Protein AF-A0A7C3IR39-F1 (afdb_monomer)

Radius of gyration: 25.62 Å; Cα contacts (8 Å, |Δi|>4): 419; chains: 1; bounding box: 62×55×70 Å

pLDDT: mean 73.98, std 15.35, range [33.75, 96.25]

Foldseek 3Di:
DDDPPDDDDPPDDPDDDDPVPVVVVLLVVLLVLLVDPCLLVSLLVQLLCLLAPDPRDSLSSLLNNCLVPVQCSLVSLVSSLVSNLNSLLNLLVLLQVCLVVPVVVVCVVVVLQPLAQFKWFFADDDPQKTKTFHDPPDFDDDDPVCVVLVAKDADPPDDSGIIIGGLQQKAQDRSPDRPPPNPPPPPSVSCPDDDDGGHIITGNPRNLSVVLVSCQVCVLVVLLCCLQDPHSSSVVSSVCSSSVPDPVSNSVSSSVRSSVNSSVSSVCCNVPRPVVVVVCVVCVVVVVVVVVVVVVVVCVVVVD

Solvent-accessible surface area (backbone atoms only — not comparable to full-atom values): 16344 Å² total; per-residue (Å²): 136,84,83,82,82,68,77,81,66,92,81,63,74,80,77,85,75,60,83,87,47,48,71,58,52,52,49,52,56,50,48,52,35,56,81,40,97,52,27,66,64,47,37,32,54,36,17,18,38,32,22,30,81,41,101,49,73,34,64,60,36,48,48,51,44,12,58,76,39,24,93,46,9,51,57,50,15,52,47,32,26,54,26,24,40,54,14,26,52,48,12,19,51,50,17,45,65,38,23,71,84,46,47,53,55,51,35,45,75,68,60,30,60,48,62,63,51,45,66,27,34,27,72,39,77,61,88,63,36,28,33,31,31,45,50,94,94,46,76,65,76,70,48,74,63,35,40,74,70,69,41,25,42,79,41,95,82,79,51,71,38,38,34,31,31,33,50,90,42,46,31,74,62,76,62,91,53,68,73,80,83,82,55,96,71,71,72,66,69,66,70,84,60,82,85,54,69,78,37,69,30,20,35,59,72,21,53,55,63,55,51,38,57,50,39,74,74,40,46,41,57,57,42,20,50,31,34,47,44,98,50,72,37,30,59,53,24,24,46,38,16,51,60,64,53,61,66,66,51,47,51,51,19,34,44,53,14,33,33,53,41,35,39,49,56,13,46,51,26,46,76,58,28,79,63,48,59,62,48,49,75,67,40,48,67,56,53,52,50,51,49,52,52,51,51,53,48,52,41,59,74,71,73,108

Structure (mmCIF, N/CA/C/O backbone):
data_AF-A0A7C3IR39-F1
#
_entry.id   AF-A0A7C3IR39-F1
#
loop_
_atom_site.group_PDB
_atom_site.id
_atom_site.type_symbol
_atom_site.label_atom_id
_atom_site.label_alt_id
_atom_site.label_comp_id
_atom_site.label_asym_id
_atom_site.label_entity_id
_atom_site.label_seq_id
_atom_site.pdbx_PDB_ins_code
_atom_site.Cartn_x
_atom_site.Cartn_y
_atom_site.Cartn_z
_atom_site.occupancy
_atom_site.B_iso_or_equiv
_atom_site.auth_seq_id
_atom_site.auth_comp_id
_atom_site.auth_asym_id
_atom_site.auth_atom_id
_atom_site.pdbx_PDB_model_num
ATOM 1 N N . MET A 1 1 ? 15.343 39.234 -31.968 1.00 41.44 1 MET A N 1
ATOM 2 C CA . MET A 1 1 ? 14.387 38.106 -31.940 1.00 41.44 1 MET A CA 1
ATOM 3 C C . MET A 1 1 ? 15.175 36.830 -32.204 1.00 41.44 1 MET A C 1
ATOM 5 O O . MET A 1 1 ? 15.592 36.614 -33.332 1.00 41.44 1 MET A O 1
ATOM 9 N N . ALA A 1 2 ? 15.518 36.075 -31.157 1.00 43.22 2 ALA A N 1
ATOM 10 C CA . ALA A 1 2 ? 16.311 34.852 -31.289 1.00 43.22 2 ALA A CA 1
ATOM 11 C C . ALA A 1 2 ? 15.383 33.668 -31.593 1.00 43.22 2 ALA A C 1
ATOM 13 O O . ALA A 1 2 ? 14.410 33.439 -30.883 1.00 43.22 2 ALA A O 1
ATOM 14 N N . ASN A 1 3 ? 15.690 32.977 -32.687 1.00 45.12 3 ASN A N 1
ATOM 15 C CA . ASN A 1 3 ? 14.927 31.890 -33.285 1.00 45.12 3 ASN A CA 1
ATOM 16 C C . ASN A 1 3 ? 14.972 30.627 -32.396 1.00 45.12 3 ASN A C 1
ATOM 18 O O . ASN A 1 3 ? 16.044 30.054 -32.192 1.00 45.12 3 ASN A O 1
ATOM 22 N N . THR A 1 4 ? 13.823 30.213 -31.855 1.00 55.31 4 THR A N 1
ATOM 23 C CA . THR A 1 4 ? 13.658 29.029 -30.990 1.00 55.31 4 THR A CA 1
ATOM 24 C C . THR A 1 4 ? 13.415 27.723 -31.756 1.00 55.31 4 THR A C 1
ATOM 26 O O . THR A 1 4 ? 13.260 26.684 -31.120 1.00 55.31 4 THR A O 1
ATOM 29 N N . ASP A 1 5 ? 13.431 27.733 -33.094 1.00 53.69 5 ASP A N 1
ATOM 30 C CA . ASP A 1 5 ? 12.985 26.596 -33.918 1.00 53.69 5 ASP A CA 1
ATOM 31 C C . ASP A 1 5 ? 14.112 25.664 -34.394 1.00 53.69 5 ASP A C 1
ATOM 33 O O . ASP A 1 5 ? 13.918 24.840 -35.290 1.00 53.69 5 ASP A O 1
ATOM 37 N N . ARG A 1 6 ? 15.314 25.742 -33.805 1.00 59.25 6 ARG A N 1
ATOM 38 C CA . ARG A 1 6 ? 16.359 24.752 -34.113 1.00 59.25 6 ARG A CA 1
ATOM 39 C C . ARG A 1 6 ? 16.007 23.412 -33.453 1.00 59.25 6 ARG A C 1
ATOM 41 O O . ARG A 1 6 ? 15.838 23.386 -32.231 1.00 59.25 6 ARG A O 1
ATOM 48 N N . PRO A 1 7 ? 15.940 22.296 -34.206 1.00 56.28 7 PRO A N 1
ATOM 49 C CA . PRO A 1 7 ? 15.782 20.983 -33.599 1.00 56.28 7 PRO A CA 1
ATOM 50 C C . PRO A 1 7 ? 16.944 20.737 -32.622 1.00 56.28 7 PRO A C 1
ATOM 52 O O . PRO A 1 7 ? 18.078 21.129 -32.917 1.00 56.28 7 PRO A O 1
ATOM 55 N N . PRO A 1 8 ? 16.675 20.148 -31.445 1.00 61.81 8 PRO A N 1
ATOM 56 C CA . PRO A 1 8 ? 17.695 19.944 -30.426 1.00 61.81 8 PRO A CA 1
ATOM 57 C C . PRO A 1 8 ? 18.842 19.095 -30.985 1.00 61.81 8 PRO A C 1
ATOM 59 O O . PRO A 1 8 ? 18.605 18.057 -31.600 1.00 61.81 8 PRO A O 1
ATOM 62 N N . ASP A 1 9 ? 20.074 19.562 -30.773 1.00 66.56 9 ASP A N 1
ATOM 63 C CA . ASP A 1 9 ? 21.298 18.888 -31.206 1.00 66.56 9 ASP A CA 1
ATOM 64 C C . ASP A 1 9 ? 21.383 17.482 -30.573 1.00 66.56 9 ASP A C 1
ATOM 66 O O . ASP A 1 9 ? 21.426 17.374 -29.343 1.00 66.56 9 ASP A O 1
ATOM 70 N N . PRO A 1 10 ? 21.404 16.400 -31.376 1.00 55.66 10 PRO A N 1
ATOM 71 C CA . PRO A 1 10 ? 21.447 15.029 -30.873 1.00 55.66 10 PRO A CA 1
ATOM 72 C C . PRO A 1 10 ? 22.771 14.671 -30.178 1.00 55.66 10 PRO A C 1
ATOM 74 O O . PRO A 1 10 ? 22.851 13.618 -29.550 1.00 55.66 10 PRO A O 1
ATOM 77 N N . THR A 1 11 ? 23.797 15.523 -30.277 1.00 56.03 11 THR A N 1
ATOM 78 C CA . THR A 1 11 ? 25.120 15.326 -29.666 1.00 56.03 11 THR A CA 1
ATOM 79 C C . THR A 1 11 ? 25.331 16.120 -28.374 1.00 56.03 11 THR A C 1
ATOM 81 O O . THR A 1 11 ? 26.346 15.943 -27.698 1.00 56.03 11 THR A O 1
ATOM 84 N N . ALA A 1 12 ? 24.369 16.965 -27.984 1.00 53.19 12 ALA A N 1
ATOM 85 C CA . ALA A 1 12 ? 24.469 17.757 -26.766 1.00 53.19 12 ALA A CA 1
ATOM 86 C C . ALA A 1 12 ? 24.418 16.860 -25.515 1.00 53.19 12 ALA A C 1
ATOM 88 O O . ALA A 1 12 ? 23.438 16.151 -25.273 1.00 53.19 12 ALA A O 1
ATOM 89 N N . SER A 1 13 ? 25.467 16.923 -24.690 1.00 50.41 13 SER A N 1
ATOM 90 C CA . SER A 1 13 ? 25.501 16.247 -23.392 1.00 50.41 13 SER A CA 1
ATOM 91 C C . SER A 1 13 ? 24.343 16.735 -22.500 1.00 50.41 13 SER A C 1
ATOM 93 O O . SER A 1 13 ? 24.000 17.924 -22.515 1.00 50.41 13 SER A O 1
ATOM 95 N N . PRO A 1 14 ? 23.680 15.841 -21.739 1.00 63.22 14 PRO A N 1
ATOM 96 C CA . PRO A 1 14 ? 22.513 16.211 -20.947 1.00 63.22 14 PRO A CA 1
ATOM 97 C C . PRO A 1 14 ? 22.885 17.306 -19.943 1.00 63.22 14 PRO A C 1
ATOM 99 O O . PRO A 1 14 ? 23.833 17.158 -19.172 1.00 63.22 14 PRO A O 1
ATOM 102 N N . LYS A 1 15 ? 22.134 18.417 -19.953 1.00 69.25 15 LYS A N 1
ATOM 103 C CA . LYS A 1 15 ? 22.382 19.556 -19.057 1.00 69.25 15 LYS A CA 1
ATOM 104 C C . LYS A 1 15 ? 22.427 19.073 -17.595 1.00 69.25 15 LYS A C 1
ATOM 106 O O . LYS A 1 15 ? 21.494 18.378 -17.179 1.00 69.25 15 LYS A O 1
ATOM 111 N N . PRO A 1 16 ? 23.457 19.441 -16.809 1.00 72.25 16 PRO A N 1
ATOM 112 C CA . PRO A 1 16 ? 23.571 19.011 -15.422 1.00 72.25 16 PRO A CA 1
ATOM 113 C C . PRO A 1 16 ? 22.357 19.492 -14.625 1.00 72.25 16 PRO A C 1
ATOM 115 O O . PRO A 1 16 ? 21.981 20.664 -14.669 1.00 72.25 16 PRO A O 1
ATOM 118 N N . VAL A 1 17 ? 21.708 18.561 -13.924 1.00 75.69 17 VAL A N 1
ATOM 119 C CA . VAL A 1 17 ? 20.507 18.854 -13.139 1.00 75.69 17 VAL A CA 1
ATOM 120 C C . VAL A 1 17 ? 20.935 19.388 -11.766 1.00 75.69 17 VAL A C 1
ATOM 122 O O . VAL A 1 17 ? 21.686 18.696 -11.074 1.00 75.69 17 VAL A O 1
ATOM 125 N N . PRO A 1 18 ? 20.469 20.574 -11.334 1.00 81.50 18 PRO A N 1
ATOM 126 C CA . PRO A 1 18 ? 20.831 21.119 -10.028 1.00 81.50 18 PRO A CA 1
ATOM 127 C C . PRO A 1 18 ? 20.394 20.227 -8.858 1.00 81.50 18 PRO A C 1
ATOM 129 O O . PRO A 1 18 ? 19.417 19.480 -8.963 1.00 81.50 18 PRO A O 1
ATOM 132 N N . TRP A 1 19 ? 21.085 20.323 -7.717 1.00 77.06 19 TRP A N 1
ATOM 133 C CA . TRP A 1 19 ? 20.897 19.395 -6.594 1.00 77.06 19 TRP A CA 1
ATOM 134 C C . TRP A 1 19 ? 19.497 19.453 -5.958 1.00 77.06 19 TRP A C 1
ATOM 136 O O . TRP A 1 19 ? 19.006 18.419 -5.510 1.00 77.06 19 TRP A O 1
ATOM 146 N N . TRP A 1 20 ? 18.835 20.616 -5.993 1.00 75.50 20 TRP A N 1
ATOM 147 C CA . TRP A 1 20 ? 17.470 20.831 -5.489 1.00 75.50 20 TRP A CA 1
ATOM 148 C C . TRP A 1 20 ? 16.377 20.176 -6.346 1.00 75.50 20 TRP A C 1
ATOM 150 O O . TRP A 1 20 ? 15.278 19.919 -5.858 1.00 75.50 20 TRP A O 1
ATOM 160 N N . HIS A 1 21 ? 16.659 19.818 -7.604 1.00 75.06 21 HIS A N 1
ATOM 161 C CA . HIS A 1 21 ? 15.740 19.027 -8.431 1.00 75.06 21 HIS A CA 1
ATOM 162 C C . HIS A 1 21 ? 15.852 17.529 -8.103 1.00 75.06 21 HIS A C 1
ATOM 164 O O . HIS A 1 21 ? 16.109 16.696 -8.978 1.00 75.06 21 HIS A O 1
ATOM 170 N N . PHE A 1 22 ? 15.646 17.180 -6.831 1.00 75.50 22 PHE A N 1
ATOM 171 C CA . PHE A 1 22 ? 15.754 15.814 -6.315 1.00 75.50 22 PHE A CA 1
ATOM 172 C C . PHE A 1 22 ? 14.919 14.814 -7.132 1.00 75.50 22 PHE A C 1
ATOM 174 O O . PHE A 1 22 ? 15.430 13.772 -7.532 1.00 75.50 22 PHE A O 1
ATOM 181 N N . HIS A 1 23 ? 13.684 15.177 -7.491 1.00 69.88 23 HIS A N 1
ATOM 182 C CA . HIS A 1 23 ? 12.789 14.359 -8.317 1.00 69.88 23 HIS A CA 1
ATOM 183 C C . HIS A 1 23 ? 13.387 14.009 -9.692 1.00 69.88 23 HIS A C 1
ATOM 185 O O . HIS A 1 23 ? 13.330 12.857 -10.114 1.00 69.88 23 HIS A O 1
ATOM 191 N N . ARG A 1 24 ? 14.015 14.974 -10.383 1.00 72.00 24 ARG A N 1
ATOM 192 C CA . ARG A 1 24 ? 14.663 14.738 -11.685 1.00 72.00 24 ARG A CA 1
ATOM 193 C C . ARG A 1 24 ? 15.943 13.925 -11.547 1.00 72.00 24 ARG A C 1
ATOM 195 O O . ARG A 1 24 ? 16.222 13.103 -12.410 1.00 72.00 24 ARG A O 1
ATOM 202 N N . ARG A 1 25 ? 16.718 14.134 -10.479 1.00 76.12 25 ARG A N 1
ATOM 203 C CA . ARG A 1 25 ? 17.916 13.324 -10.211 1.00 76.12 25 ARG A CA 1
ATOM 204 C C . ARG A 1 25 ? 17.544 11.874 -9.925 1.00 76.12 25 ARG A C 1
ATOM 206 O O . ARG A 1 25 ? 18.157 10.987 -10.507 1.00 76.12 25 ARG A O 1
ATOM 213 N N . LEU A 1 26 ? 16.517 11.648 -9.108 1.00 73.69 26 LEU A N 1
ATOM 214 C CA . LEU A 1 26 ? 15.984 10.318 -8.832 1.00 73.69 26 LEU A CA 1
ATOM 215 C C . LEU A 1 26 ? 15.469 9.659 -10.114 1.00 73.69 26 LEU A C 1
ATOM 217 O O . LEU A 1 26 ? 15.852 8.537 -10.415 1.00 73.69 26 LEU A O 1
ATOM 221 N N . TYR A 1 27 ? 14.676 10.382 -10.908 1.00 77.00 27 TYR A N 1
ATOM 222 C CA . TYR A 1 27 ? 14.180 9.914 -12.202 1.00 77.00 27 TYR A CA 1
ATOM 223 C C . TYR A 1 27 ? 15.316 9.508 -13.154 1.00 77.00 27 TYR A C 1
ATOM 225 O O . TYR A 1 27 ? 15.316 8.394 -13.670 1.00 77.00 27 TYR A O 1
ATOM 233 N N . ASN A 1 28 ? 16.320 10.371 -13.340 1.00 80.25 28 ASN A N 1
ATOM 234 C CA . ASN A 1 28 ? 17.469 10.085 -14.202 1.00 80.25 28 ASN A CA 1
ATOM 235 C C . ASN A 1 28 ? 18.296 8.900 -13.688 1.00 80.25 28 ASN A C 1
ATOM 237 O O . ASN A 1 28 ? 18.760 8.089 -14.482 1.00 80.25 28 ASN A O 1
ATOM 241 N N . TRP A 1 29 ? 18.470 8.790 -12.370 1.00 83.75 29 TRP A N 1
ATOM 242 C CA . TRP A 1 29 ? 19.175 7.671 -11.750 1.00 83.75 29 TRP A CA 1
ATOM 243 C C . TRP A 1 29 ? 18.427 6.349 -11.947 1.00 83.75 29 TRP A C 1
ATOM 245 O O . TRP A 1 29 ? 19.041 5.351 -12.312 1.00 83.75 29 TRP A O 1
ATOM 255 N N . VAL A 1 30 ? 17.101 6.345 -11.779 1.00 80.31 30 VAL A N 1
ATOM 256 C CA . VAL A 1 30 ? 16.262 5.172 -12.057 1.00 80.31 30 VAL A CA 1
ATOM 257 C C . VAL A 1 30 ? 16.364 4.784 -13.533 1.00 80.31 30 VAL A C 1
ATOM 259 O O . VAL A 1 30 ? 16.582 3.616 -13.837 1.00 80.31 30 VAL A O 1
ATOM 262 N N . LEU A 1 31 ? 16.260 5.750 -14.451 1.00 80.50 31 LEU A N 1
ATOM 263 C CA . LEU A 1 31 ? 16.350 5.495 -15.890 1.00 80.50 31 LEU A CA 1
ATOM 264 C C . LEU A 1 31 ? 17.712 4.977 -16.337 1.00 80.50 31 LEU A C 1
ATOM 266 O O . LEU A 1 31 ? 17.757 4.128 -17.220 1.00 80.50 31 LEU A O 1
ATOM 270 N N . HIS A 1 32 ? 18.798 5.449 -15.728 1.00 85.38 32 HIS A N 1
ATOM 271 C CA . HIS A 1 32 ? 20.146 5.003 -16.068 1.00 85.38 32 HIS A CA 1
ATOM 272 C C . HIS A 1 32 ? 20.279 3.475 -15.992 1.00 85.38 32 HIS A C 1
ATOM 274 O O . HIS A 1 32 ? 20.931 2.873 -16.843 1.00 85.38 32 HIS A O 1
ATOM 280 N N . TRP A 1 33 ? 19.599 2.823 -15.042 1.00 85.75 33 TRP A N 1
ATOM 281 C CA . TRP A 1 33 ? 19.613 1.364 -14.929 1.00 85.75 33 TRP A CA 1
ATOM 282 C C . TRP A 1 33 ? 19.068 0.651 -16.170 1.00 85.75 33 TRP A C 1
ATOM 284 O O . TRP A 1 33 ? 19.510 -0.463 -16.454 1.00 85.75 33 TRP A O 1
ATOM 294 N N . ALA A 1 34 ? 18.169 1.276 -16.937 1.00 86.25 34 ALA A N 1
ATOM 295 C CA . ALA A 1 34 ? 17.639 0.711 -18.176 1.00 86.25 34 ALA A CA 1
ATOM 296 C C . ALA A 1 34 ? 18.711 0.557 -19.270 1.00 86.25 34 ALA A C 1
ATOM 298 O O . ALA A 1 34 ? 18.599 -0.346 -20.100 1.00 86.25 34 ALA A O 1
ATOM 299 N N . ASP A 1 35 ? 19.755 1.390 -19.231 1.00 84.94 35 ASP A N 1
ATOM 300 C CA . ASP A 1 35 ? 20.877 1.362 -20.175 1.00 84.94 35 ASP A CA 1
ATOM 301 C C . ASP A 1 35 ? 21.998 0.402 -19.730 1.00 84.94 35 ASP A C 1
ATOM 303 O O . ASP A 1 35 ? 22.929 0.122 -20.484 1.00 84.94 35 ASP A O 1
ATOM 307 N N . THR A 1 36 ? 21.911 -0.139 -18.510 1.00 89.44 36 THR A N 1
ATOM 308 C CA . THR A 1 36 ? 22.891 -1.083 -17.951 1.00 89.44 36 THR A CA 1
ATOM 309 C C . THR A 1 36 ? 22.440 -2.543 -18.110 1.00 89.44 36 THR A C 1
ATOM 311 O O . THR A 1 36 ? 21.238 -2.824 -18.172 1.00 89.44 36 THR A O 1
ATOM 314 N N . PRO A 1 37 ? 23.364 -3.526 -18.075 1.00 87.06 37 PRO A N 1
ATOM 315 C CA . PRO A 1 37 ? 22.994 -4.946 -18.015 1.00 87.06 37 PRO A CA 1
ATOM 316 C C . PRO A 1 37 ? 22.198 -5.310 -16.746 1.00 87.06 37 PRO A C 1
ATOM 318 O O . PRO A 1 37 ? 21.522 -6.338 -16.715 1.00 87.06 37 PRO A O 1
ATOM 321 N N . TYR A 1 38 ? 22.227 -4.454 -15.720 1.00 91.06 38 TYR A N 1
ATOM 322 C CA . TYR A 1 38 ? 21.563 -4.655 -14.433 1.00 91.06 38 TYR A CA 1
ATOM 323 C C . TYR A 1 38 ? 20.129 -4.115 -14.377 1.00 91.06 38 TYR A C 1
ATOM 325 O O . TYR A 1 38 ? 19.524 -4.140 -13.309 1.00 91.06 38 TYR A O 1
ATOM 333 N N . GLY A 1 39 ? 19.538 -3.685 -15.498 1.00 88.56 39 GLY A N 1
ATOM 334 C CA . GLY A 1 39 ? 18.184 -3.122 -15.502 1.00 88.56 39 GLY A CA 1
ATOM 335 C C . GLY A 1 39 ? 17.110 -4.050 -14.917 1.00 88.56 39 GLY A C 1
ATOM 336 O O . GLY A 1 39 ? 16.245 -3.596 -14.178 1.00 88.56 39 GLY A O 1
ATOM 337 N N . THR A 1 40 ? 17.178 -5.363 -15.177 1.00 91.62 40 THR A N 1
ATOM 338 C CA . THR A 1 40 ? 16.191 -6.324 -14.633 1.00 91.62 40 THR A CA 1
ATOM 339 C C . THR A 1 40 ? 16.379 -6.585 -13.125 1.00 91.62 40 THR A C 1
ATOM 341 O O . THR A 1 40 ? 15.395 -6.491 -12.392 1.00 91.62 40 THR A O 1
ATOM 344 N N . PRO A 1 41 ? 17.602 -6.845 -12.614 1.00 92.75 41 PRO A N 1
ATOM 345 C CA . PRO A 1 41 ? 17.853 -6.872 -11.169 1.00 92.75 41 PRO A CA 1
ATOM 346 C C . PRO A 1 41 ? 17.497 -5.565 -10.451 1.00 92.75 41 PRO A C 1
ATOM 348 O O . PRO A 1 41 ? 16.899 -5.599 -9.378 1.00 92.75 41 PRO A O 1
ATOM 351 N N . ALA A 1 42 ? 17.808 -4.413 -11.054 1.00 91.88 42 ALA A N 1
ATOM 352 C CA . ALA A 1 42 ? 17.443 -3.110 -10.512 1.00 91.88 42 ALA A CA 1
ATOM 353 C C . ALA A 1 42 ? 15.920 -2.960 -10.421 1.00 91.88 42 ALA A C 1
ATOM 355 O O . ALA A 1 42 ? 15.414 -2.517 -9.397 1.00 91.88 42 ALA A O 1
ATOM 356 N N . LEU A 1 43 ? 15.175 -3.404 -11.439 1.00 92.06 43 LEU A N 1
ATOM 357 C CA . LEU A 1 43 ? 13.712 -3.407 -11.419 1.00 92.06 43 LEU A CA 1
ATOM 358 C C . LEU A 1 43 ? 13.150 -4.211 -10.240 1.00 92.06 43 LEU A C 1
ATOM 360 O O . LEU A 1 43 ? 12.273 -3.720 -9.532 1.00 92.06 43 LEU A O 1
ATOM 364 N N . LEU A 1 44 ? 13.682 -5.411 -9.997 1.00 93.69 44 LEU A N 1
ATOM 365 C CA . LEU A 1 44 ? 13.285 -6.246 -8.861 1.00 93.69 44 LEU A CA 1
ATOM 366 C C . LEU A 1 44 ? 13.576 -5.556 -7.525 1.00 93.69 44 LEU A C 1
ATOM 368 O O . LEU A 1 44 ? 12.681 -5.432 -6.690 1.00 93.69 44 LEU A O 1
ATOM 372 N N . ALA A 1 45 ? 14.806 -5.070 -7.343 1.00 91.94 45 ALA A N 1
ATOM 373 C CA . ALA A 1 45 ? 15.224 -4.415 -6.110 1.00 91.94 45 ALA A CA 1
ATOM 374 C C . ALA A 1 45 ? 14.375 -3.172 -5.821 1.00 91.94 45 ALA A C 1
ATOM 376 O O . ALA A 1 45 ? 13.868 -3.028 -4.708 1.00 91.94 45 ALA A O 1
ATOM 377 N N . LEU A 1 46 ? 14.166 -2.318 -6.828 1.00 90.50 46 LEU A N 1
ATOM 378 C CA . LEU A 1 46 ? 13.363 -1.102 -6.720 1.00 90.50 46 LEU A CA 1
ATOM 379 C C . LEU A 1 46 ? 11.890 -1.405 -6.447 1.00 90.50 46 LEU A C 1
ATOM 381 O O . LEU A 1 46 ? 11.286 -0.747 -5.607 1.00 90.50 46 LEU A O 1
ATOM 385 N N . SER A 1 47 ? 11.317 -2.414 -7.105 1.00 91.19 47 SER A N 1
ATOM 386 C CA . SER A 1 47 ? 9.922 -2.809 -6.884 1.00 91.19 47 SER A CA 1
ATOM 387 C C . SER A 1 47 ? 9.698 -3.359 -5.474 1.00 91.19 47 SER A C 1
ATOM 389 O O . SER A 1 47 ? 8.704 -3.036 -4.825 1.00 91.19 47 SER A O 1
ATOM 391 N N . PHE A 1 48 ? 10.652 -4.138 -4.962 1.00 93.25 48 PHE A N 1
ATOM 392 C CA . PHE A 1 48 ? 10.634 -4.623 -3.584 1.00 93.25 48 PHE A CA 1
ATOM 393 C C . PHE A 1 48 ? 10.759 -3.475 -2.572 1.00 93.25 48 PHE A C 1
ATOM 395 O O . PHE A 1 48 ? 9.951 -3.369 -1.646 1.00 93.25 48 PHE A O 1
ATOM 402 N N . THR A 1 49 ? 11.743 -2.584 -2.750 1.00 88.44 49 THR A N 1
ATOM 403 C CA . THR A 1 49 ? 11.956 -1.455 -1.824 1.00 88.44 49 THR A CA 1
ATOM 404 C C . THR A 1 49 ? 10.806 -0.455 -1.843 1.00 88.44 49 THR A C 1
ATOM 406 O O . THR A 1 49 ? 10.438 0.048 -0.778 1.00 88.44 49 THR A O 1
ATOM 409 N N . GLU A 1 50 ? 10.204 -0.203 -3.009 1.00 87.62 50 GLU A N 1
ATOM 410 C CA . GLU A 1 50 ? 9.040 0.679 -3.149 1.00 87.62 50 GLU A CA 1
ATOM 411 C C . GLU A 1 50 ? 7.843 0.205 -2.344 1.00 87.62 50 GLU A C 1
ATOM 413 O O . GLU A 1 50 ? 7.183 1.007 -1.678 1.00 87.62 50 GLU A O 1
ATOM 418 N N . SER A 1 51 ? 7.604 -1.102 -2.373 1.00 83.81 51 SER A N 1
ATOM 419 C CA . SER A 1 51 ? 6.489 -1.724 -1.667 1.00 83.81 51 SER A CA 1
ATOM 420 C C . SER A 1 51 ? 6.748 -1.891 -0.170 1.00 83.81 51 SER A C 1
ATOM 422 O O . SER A 1 51 ? 5.793 -2.050 0.587 1.00 83.81 51 SER A O 1
ATOM 424 N N . SER A 1 52 ? 8.016 -1.818 0.246 1.00 81.00 52 SER A N 1
ATOM 425 C CA . SER A 1 52 ? 8.437 -2.025 1.631 1.00 81.00 52 SER A CA 1
ATOM 426 C C . SER A 1 52 ? 8.513 -0.723 2.430 1.00 81.00 52 SER A C 1
ATOM 428 O O . SER A 1 52 ? 7.803 -0.564 3.416 1.00 81.00 52 SER A O 1
ATOM 430 N N . PHE A 1 53 ? 9.398 0.207 2.043 1.00 74.56 53 PHE A N 1
ATOM 431 C CA . PHE A 1 53 ? 9.710 1.373 2.885 1.00 74.56 53 PHE A CA 1
ATOM 432 C C . PHE A 1 53 ? 10.238 2.611 2.142 1.00 74.56 53 PHE A C 1
ATOM 434 O O . PHE A 1 53 ? 10.196 3.705 2.700 1.00 74.56 53 PHE A O 1
ATOM 441 N N . PHE A 1 54 ? 10.706 2.510 0.892 1.00 73.25 54 PHE A N 1
ATOM 442 C CA . PHE A 1 54 ? 11.442 3.605 0.245 1.00 73.25 54 PHE A CA 1
ATOM 443 C C . PHE A 1 54 ? 10.702 4.181 -0.981 1.00 73.25 54 PHE A C 1
ATOM 445 O O . PHE A 1 54 ? 10.233 3.425 -1.819 1.00 73.25 54 PHE A O 1
ATOM 452 N N . PRO A 1 55 ? 10.529 5.507 -1.141 1.00 65.69 55 PRO A N 1
ATOM 453 C CA . PRO A 1 55 ? 9.798 6.094 -2.272 1.00 65.69 55 PRO A CA 1
ATOM 454 C C . PRO A 1 55 ? 10.639 6.166 -3.559 1.00 65.69 55 PRO A C 1
ATOM 456 O O . PRO A 1 55 ? 11.022 7.251 -3.989 1.00 65.69 55 PRO A O 1
ATOM 459 N N . ILE A 1 56 ? 10.903 5.025 -4.202 1.00 70.94 56 ILE A N 1
ATOM 460 C CA . ILE A 1 56 ? 11.446 4.983 -5.572 1.00 70.94 56 ILE A CA 1
ATOM 461 C C . ILE A 1 56 ? 10.384 4.401 -6.506 1.00 70.94 56 ILE A C 1
ATOM 463 O O . ILE A 1 56 ? 9.931 3.305 -6.228 1.00 70.94 56 ILE A O 1
ATOM 467 N N . PRO A 1 57 ? 9.979 5.067 -7.603 1.00 70.25 57 PRO A N 1
ATOM 468 C CA . PRO A 1 57 ? 8.933 4.551 -8.486 1.00 70.25 57 PRO A CA 1
ATOM 469 C C . PRO A 1 57 ? 9.470 3.453 -9.437 1.00 70.25 57 PRO A C 1
ATOM 471 O O . PRO A 1 57 ? 10.138 3.790 -10.421 1.00 70.25 57 PRO A O 1
ATOM 474 N N . PRO A 1 58 ? 9.166 2.153 -9.221 1.00 81.25 58 PRO A N 1
ATOM 475 C CA . PRO A 1 58 ? 9.581 1.070 -10.120 1.00 81.25 58 PRO A CA 1
ATOM 476 C C . PRO A 1 58 ? 8.877 1.167 -11.475 1.00 81.25 58 PRO A C 1
ATOM 478 O O . PRO A 1 58 ? 9.414 0.716 -12.483 1.00 81.25 58 PRO A O 1
ATOM 481 N N . ASP A 1 59 ? 7.708 1.814 -11.507 1.00 82.31 59 ASP A N 1
ATOM 482 C CA . ASP A 1 59 ? 6.914 2.068 -12.707 1.00 82.31 59 ASP A CA 1
ATOM 483 C C . ASP A 1 59 ? 7.752 2.745 -13.798 1.00 82.31 59 ASP A C 1
ATOM 485 O O . ASP A 1 59 ? 7.662 2.382 -14.966 1.00 82.31 59 ASP A O 1
ATOM 489 N N . VAL A 1 60 ? 8.622 3.691 -13.425 1.00 82.88 60 VAL A N 1
ATOM 490 C CA . VAL A 1 60 ? 9.480 4.414 -14.377 1.00 82.88 60 VAL A CA 1
ATOM 491 C C . VAL A 1 60 ? 10.467 3.470 -15.056 1.00 82.88 60 VAL A C 1
ATOM 493 O O . VAL A 1 60 ? 10.630 3.517 -16.276 1.00 82.88 60 VAL A O 1
ATOM 496 N N . LEU A 1 61 ? 11.095 2.577 -14.287 1.00 86.25 61 LEU A N 1
ATOM 497 C CA . LEU A 1 61 ? 12.040 1.604 -14.826 1.00 86.25 61 LEU A CA 1
ATOM 498 C C . LEU A 1 61 ? 11.327 0.501 -15.620 1.00 86.25 61 LEU A C 1
ATOM 500 O O . LEU A 1 61 ? 11.811 0.113 -16.683 1.00 86.25 61 LEU A O 1
ATOM 504 N N . LEU A 1 62 ? 10.153 0.048 -15.163 1.00 89.19 62 LEU A N 1
ATOM 505 C CA . LEU A 1 62 ? 9.290 -0.877 -15.903 1.00 89.19 62 LEU A CA 1
ATOM 506 C C . LEU A 1 62 ? 8.929 -0.294 -17.271 1.00 89.19 62 LEU A C 1
ATOM 508 O O . LEU A 1 62 ? 9.049 -0.977 -18.288 1.00 89.19 62 LEU A O 1
ATOM 512 N N . MET A 1 63 ? 8.527 0.978 -17.306 1.00 86.69 63 MET A N 1
ATOM 513 C CA . MET A 1 63 ? 8.210 1.685 -18.542 1.00 86.69 63 MET A CA 1
ATOM 514 C C . MET A 1 63 ? 9.436 1.817 -19.444 1.00 86.69 63 MET A C 1
ATOM 516 O O . MET A 1 63 ? 9.341 1.520 -20.632 1.00 86.69 63 MET A O 1
ATOM 520 N N . ALA A 1 64 ? 10.595 2.197 -18.903 1.00 86.69 64 ALA A N 1
ATOM 521 C CA . ALA A 1 64 ? 11.828 2.333 -19.676 1.00 86.69 64 ALA A CA 1
ATOM 522 C C . ALA A 1 64 ? 12.263 1.003 -20.318 1.00 86.69 64 ALA A C 1
ATOM 524 O O . ALA A 1 64 ? 12.471 0.933 -21.533 1.00 86.69 64 ALA A O 1
ATOM 525 N N . LEU A 1 65 ? 12.318 -0.074 -19.529 1.00 88.62 65 LEU A N 1
ATOM 526 C CA . LEU A 1 65 ? 12.668 -1.417 -20.000 1.00 88.62 65 LEU A CA 1
ATOM 527 C C . LEU A 1 65 ? 11.619 -1.976 -20.964 1.00 88.62 65 LEU A C 1
ATOM 529 O O . LEU A 1 65 ? 11.962 -2.572 -21.989 1.00 88.62 65 LEU A O 1
ATOM 533 N N . GLY A 1 66 ? 10.340 -1.756 -20.661 1.00 87.88 66 GLY A N 1
ATOM 534 C CA . GLY A 1 66 ? 9.222 -2.146 -21.507 1.00 87.88 66 GLY A CA 1
ATOM 535 C C . GLY A 1 66 ? 9.266 -1.444 -22.861 1.00 87.88 66 GLY A C 1
ATOM 536 O O . GLY A 1 66 ? 9.122 -2.103 -23.881 1.00 87.88 66 GLY A O 1
ATOM 537 N N . ILE A 1 67 ? 9.511 -0.135 -22.910 1.00 86.81 67 ILE A N 1
ATOM 538 C CA . ILE A 1 67 ? 9.612 0.618 -24.170 1.00 86.81 67 ILE A CA 1
ATOM 539 C C . ILE A 1 67 ? 10.833 0.169 -24.979 1.00 86.81 67 ILE A C 1
ATOM 541 O O . ILE A 1 67 ? 10.740 0.055 -26.203 1.00 86.81 67 ILE A O 1
ATOM 545 N N . ALA A 1 68 ? 11.958 -0.117 -24.315 1.00 87.06 68 ALA A N 1
ATOM 546 C CA . ALA A 1 68 ? 13.151 -0.641 -24.973 1.00 87.06 68 ALA A CA 1
ATOM 547 C C . ALA A 1 68 ? 12.900 -2.026 -25.595 1.00 87.06 68 ALA A C 1
ATOM 549 O O . ALA A 1 68 ? 13.389 -2.314 -26.689 1.00 87.06 68 ALA A O 1
ATOM 550 N N . ARG A 1 69 ? 12.121 -2.888 -24.925 1.00 88.81 69 ARG A N 1
ATOM 551 C CA . ARG A 1 69 ? 11.760 -4.231 -25.407 1.00 88.81 69 ARG A CA 1
ATOM 552 C C . ARG A 1 69 ? 10.267 -4.534 -25.189 1.00 88.81 69 ARG A C 1
ATOM 554 O O . ARG A 1 69 ? 9.940 -5.328 -24.303 1.00 88.81 69 ARG A O 1
ATOM 561 N N . PRO A 1 70 ? 9.358 -4.017 -26.044 1.00 88.88 70 PRO A N 1
ATOM 562 C CA . PRO A 1 70 ? 7.906 -4.116 -25.834 1.00 88.88 70 PRO A CA 1
ATOM 563 C C . PRO A 1 70 ? 7.391 -5.545 -25.705 1.00 88.88 70 PRO A C 1
ATOM 565 O O . PRO A 1 70 ? 6.552 -5.820 -24.854 1.00 88.88 70 PRO A O 1
ATOM 568 N N . ARG A 1 71 ? 7.966 -6.492 -26.458 1.00 90.75 71 ARG A N 1
ATOM 569 C CA . ARG A 1 71 ? 7.602 -7.917 -26.375 1.00 90.75 71 ARG A CA 1
ATOM 570 C C . ARG A 1 71 ? 7.920 -8.574 -25.026 1.00 90.75 71 ARG A C 1
ATOM 572 O O . ARG A 1 71 ? 7.360 -9.620 -24.732 1.00 90.75 71 ARG A O 1
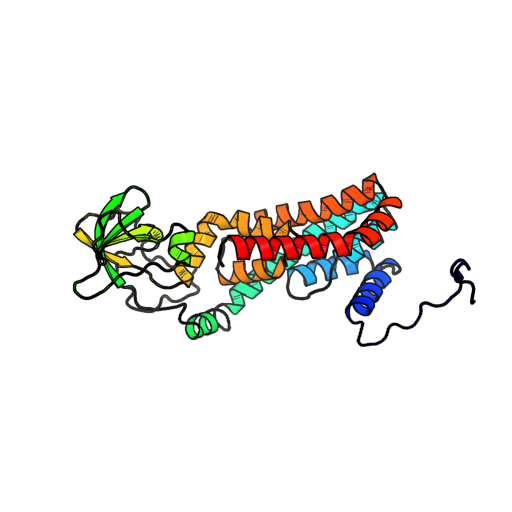ATOM 579 N N . ARG A 1 72 ? 8.805 -7.983 -24.214 1.00 92.25 72 ARG A N 1
ATOM 580 C CA . ARG A 1 72 ? 9.152 -8.459 -22.862 1.00 92.25 72 ARG A CA 1
ATOM 581 C C . ARG A 1 72 ? 8.515 -7.628 -21.743 1.00 92.25 72 ARG A C 1
ATOM 583 O O . ARG A 1 72 ? 8.754 -7.915 -20.577 1.00 92.25 72 ARG A O 1
ATOM 590 N N . SER A 1 73 ? 7.688 -6.636 -22.063 1.00 92.75 73 SER A N 1
ATOM 591 C CA . SER A 1 73 ? 7.036 -5.779 -21.059 1.00 92.75 73 SER A CA 1
ATOM 592 C C . SER A 1 73 ? 6.167 -6.562 -20.066 1.00 92.75 73 SER A C 1
ATOM 594 O O . SER A 1 73 ? 6.231 -6.289 -18.872 1.00 92.75 73 SER A O 1
ATOM 596 N N . LEU A 1 74 ? 5.444 -7.594 -20.519 1.00 94.56 74 LEU A N 1
ATOM 597 C CA . LEU A 1 74 ? 4.670 -8.483 -19.640 1.00 94.56 74 LEU A CA 1
ATOM 598 C C . LEU A 1 74 ? 5.559 -9.309 -18.699 1.00 94.56 74 LEU A C 1
ATOM 600 O O . LEU A 1 74 ? 5.201 -9.538 -17.549 1.00 94.56 74 LEU A O 1
ATOM 604 N N . TYR A 1 75 ? 6.744 -9.713 -19.161 1.00 95.00 75 TYR A N 1
ATOM 605 C CA . TYR A 1 75 ? 7.728 -10.391 -18.316 1.00 95.00 75 TYR A CA 1
ATOM 606 C C . TYR A 1 75 ? 8.260 -9.453 -17.224 1.00 95.00 75 TYR A C 1
ATOM 608 O O . TYR A 1 75 ? 8.327 -9.835 -16.058 1.00 95.00 75 TYR A O 1
ATOM 616 N N . TYR A 1 76 ? 8.577 -8.203 -17.572 1.00 94.88 76 TYR A N 1
ATOM 617 C CA . TYR A 1 76 ? 8.974 -7.200 -16.583 1.00 94.88 76 TYR A CA 1
ATOM 618 C C . TYR A 1 76 ? 7.840 -6.887 -15.594 1.00 94.88 76 TYR A C 1
ATOM 620 O O . TYR A 1 76 ? 8.102 -6.754 -14.402 1.00 94.88 76 TYR A O 1
ATOM 628 N N . ALA A 1 77 ? 6.587 -6.843 -16.057 1.00 95.06 77 ALA A N 1
ATOM 629 C CA . ALA A 1 77 ? 5.419 -6.663 -15.198 1.00 95.06 77 ALA A CA 1
ATOM 630 C C . ALA A 1 77 ? 5.243 -7.820 -14.204 1.00 95.06 77 ALA A C 1
ATOM 632 O O . ALA A 1 77 ? 4.989 -7.572 -13.025 1.00 95.06 77 ALA A O 1
ATOM 633 N N . LEU A 1 78 ? 5.436 -9.068 -14.642 1.00 96.12 78 LEU A N 1
ATOM 634 C CA . LEU A 1 78 ? 5.413 -10.239 -13.762 1.00 96.12 78 LEU A CA 1
ATOM 635 C C . LEU A 1 78 ? 6.490 -10.139 -12.675 1.00 96.12 78 LEU A C 1
ATOM 637 O O . LEU A 1 78 ? 6.191 -10.312 -11.496 1.00 96.12 78 LEU A O 1
ATOM 641 N N . LEU A 1 79 ? 7.726 -9.809 -13.061 1.00 95.31 79 LEU A N 1
ATOM 642 C CA . LEU A 1 79 ? 8.831 -9.634 -12.117 1.00 95.31 79 LEU A CA 1
ATOM 643 C C . LEU A 1 79 ? 8.548 -8.526 -11.094 1.00 95.31 79 LEU A C 1
ATOM 645 O O . LEU A 1 79 ? 8.739 -8.749 -9.898 1.00 95.31 79 LEU A O 1
ATOM 649 N N . CYS A 1 80 ? 8.048 -7.367 -11.537 1.00 94.00 80 CYS A N 1
ATOM 650 C CA . CYS A 1 80 ? 7.611 -6.298 -10.635 1.00 94.00 80 CYS A CA 1
ATOM 651 C C . CYS A 1 80 ? 6.530 -6.780 -9.675 1.00 94.00 80 CYS A C 1
ATOM 653 O O . CYS A 1 80 ? 6.613 -6.515 -8.483 1.00 94.00 80 CYS A O 1
ATOM 655 N N . SER A 1 81 ? 5.536 -7.508 -10.180 1.00 95.12 81 SER A N 1
ATOM 656 C CA . SER A 1 81 ? 4.418 -7.994 -9.371 1.00 95.12 81 SER A CA 1
ATOM 657 C C . SER A 1 81 ? 4.913 -8.902 -8.249 1.00 95.12 81 SER A C 1
ATOM 659 O O . SER A 1 81 ? 4.607 -8.653 -7.088 1.00 95.12 81 SER A O 1
ATOM 661 N N . VAL A 1 82 ? 5.761 -9.884 -8.567 1.00 96.25 82 VAL A N 1
ATOM 662 C CA . VAL A 1 82 ? 6.342 -10.793 -7.566 1.00 96.25 82 VAL A CA 1
ATOM 663 C C . VAL A 1 82 ? 7.185 -10.023 -6.548 1.00 96.25 82 VAL A C 1
ATOM 665 O O . VAL A 1 82 ? 6.967 -10.156 -5.346 1.00 96.25 82 VAL A O 1
ATOM 668 N N . ALA A 1 83 ? 8.112 -9.176 -7.005 1.00 95.62 83 ALA A N 1
ATOM 669 C CA . ALA A 1 83 ? 8.963 -8.395 -6.108 1.00 95.62 83 ALA A CA 1
ATOM 670 C C . ALA A 1 83 ? 8.161 -7.422 -5.232 1.00 95.62 83 ALA A C 1
ATOM 672 O O . ALA A 1 83 ? 8.478 -7.240 -4.060 1.00 95.62 83 ALA A O 1
ATOM 673 N N . SER A 1 84 ? 7.110 -6.817 -5.784 1.00 94.75 84 SER A N 1
ATOM 674 C CA . SER A 1 84 ? 6.225 -5.895 -5.076 1.00 94.75 84 SER A CA 1
ATOM 675 C C . SER A 1 84 ? 5.398 -6.602 -4.008 1.00 94.75 84 SER A C 1
ATOM 677 O O . SER A 1 84 ? 5.300 -6.091 -2.897 1.00 94.75 84 SER A O 1
ATOM 679 N N . VAL A 1 85 ? 4.856 -7.788 -4.295 1.00 95.06 85 VAL A N 1
ATOM 680 C CA . VAL A 1 85 ? 4.118 -8.588 -3.304 1.00 95.06 85 VAL A CA 1
ATOM 681 C C . VAL A 1 85 ? 5.045 -9.032 -2.175 1.00 95.06 85 VAL A C 1
ATOM 683 O O . VAL A 1 85 ? 4.690 -8.885 -1.009 1.00 95.06 85 VAL A O 1
ATOM 686 N N . LEU A 1 86 ? 6.260 -9.492 -2.496 1.00 96.00 86 LEU A N 1
ATOM 687 C CA . LEU A 1 86 ? 7.268 -9.842 -1.489 1.00 96.00 86 LEU A CA 1
ATOM 688 C C . LEU A 1 86 ? 7.684 -8.630 -0.644 1.00 96.00 86 LEU A C 1
ATOM 690 O O . LEU A 1 86 ? 7.808 -8.745 0.573 1.00 96.00 86 LEU A O 1
ATOM 694 N N . GLY A 1 87 ? 7.855 -7.463 -1.266 1.00 93.62 87 GLY A N 1
ATOM 695 C CA . GLY A 1 87 ? 8.126 -6.216 -0.552 1.00 93.62 87 GLY A CA 1
ATOM 696 C C . GLY A 1 87 ? 6.948 -5.772 0.316 1.00 93.62 87 GLY A C 1
ATOM 697 O O . GLY A 1 87 ? 7.135 -5.317 1.437 1.00 93.62 87 GLY A O 1
ATOM 698 N N . GLY A 1 88 ? 5.717 -5.964 -0.158 1.00 92.56 88 GLY A N 1
ATOM 699 C CA . GLY A 1 88 ? 4.507 -5.701 0.614 1.00 92.56 88 GLY A CA 1
ATOM 700 C C . GLY A 1 88 ? 4.383 -6.622 1.825 1.00 92.56 88 GLY A C 1
ATOM 701 O O . GLY A 1 88 ? 4.066 -6.149 2.910 1.00 92.56 88 GLY A O 1
ATOM 702 N N . LEU A 1 89 ? 4.706 -7.907 1.665 1.00 95.00 89 LEU A N 1
ATOM 703 C CA . LEU A 1 89 ? 4.783 -8.880 2.753 1.00 95.00 89 LEU A CA 1
ATOM 704 C C . LEU A 1 89 ? 5.857 -8.492 3.778 1.00 95.00 89 LEU A C 1
ATOM 706 O O . LEU A 1 89 ? 5.621 -8.546 4.981 1.00 95.00 89 LEU A O 1
ATOM 710 N N . PHE A 1 90 ? 7.019 -8.039 3.312 1.00 94.44 90 PHE A N 1
ATOM 711 C CA . PHE A 1 90 ? 8.058 -7.513 4.190 1.00 94.44 90 PHE A CA 1
ATOM 712 C C . PHE A 1 90 ? 7.592 -6.251 4.936 1.00 94.44 90 PHE A C 1
ATOM 714 O O . PHE A 1 90 ? 7.773 -6.157 6.147 1.00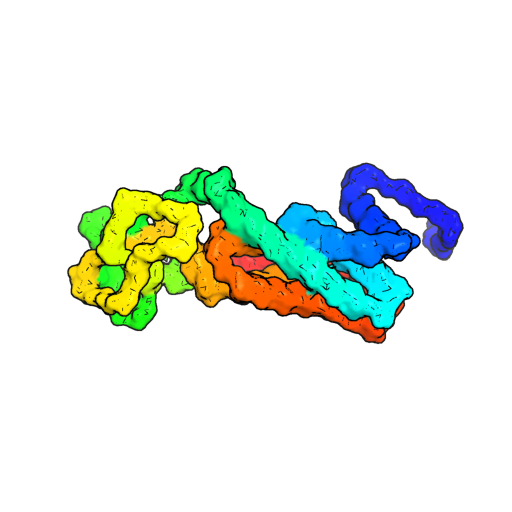 94.44 90 PHE A O 1
ATOM 721 N N . GLY A 1 91 ? 6.915 -5.322 4.254 1.00 91.56 91 GLY A N 1
ATOM 722 C CA . GLY A 1 91 ? 6.287 -4.146 4.866 1.00 91.56 91 GLY A CA 1
ATOM 723 C C . GLY A 1 91 ? 5.215 -4.502 5.903 1.00 91.56 91 GLY A C 1
ATOM 724 O O . GLY A 1 91 ? 5.174 -3.893 6.969 1.00 91.56 91 GLY A O 1
ATOM 725 N N . TYR A 1 92 ? 4.406 -5.530 5.638 1.00 91.31 92 TYR A N 1
ATOM 726 C CA . TYR A 1 92 ? 3.453 -6.089 6.599 1.00 91.31 92 TYR A CA 1
ATOM 727 C C . TYR A 1 92 ? 4.171 -6.581 7.861 1.00 91.31 92 TYR A C 1
ATOM 729 O O . TYR A 1 92 ? 3.795 -6.209 8.969 1.00 91.31 92 TYR A O 1
ATOM 737 N N . PHE A 1 93 ? 5.257 -7.346 7.718 1.00 91.19 93 PHE A N 1
ATOM 738 C CA . PHE A 1 93 ? 6.028 -7.810 8.874 1.00 91.19 93 PHE A CA 1
ATOM 739 C C . PHE A 1 93 ? 6.739 -6.677 9.615 1.00 91.19 93 PHE A C 1
ATOM 741 O O . PHE A 1 93 ? 6.826 -6.728 10.839 1.00 91.19 93 PHE A O 1
ATOM 748 N N . ILE A 1 94 ? 7.196 -5.635 8.912 1.00 89.31 94 ILE A N 1
ATOM 749 C CA . ILE A 1 94 ? 7.697 -4.413 9.552 1.00 89.31 94 ILE A CA 1
ATOM 750 C C . ILE A 1 94 ? 6.593 -3.785 10.404 1.00 89.31 94 ILE A C 1
ATOM 752 O O . ILE A 1 94 ? 6.827 -3.500 11.574 1.00 89.31 94 ILE A O 1
ATOM 756 N N . GLY A 1 95 ? 5.392 -3.596 9.851 1.00 86.50 95 GLY A N 1
ATOM 757 C CA . GLY A 1 95 ? 4.252 -3.059 10.594 1.00 86.50 95 GLY A CA 1
ATOM 758 C C . GLY A 1 95 ? 3.910 -3.903 11.819 1.00 86.50 95 GLY A C 1
ATOM 759 O O . GLY A 1 95 ? 3.776 -3.372 12.917 1.00 86.50 95 GLY A O 1
ATOM 760 N N . TYR A 1 96 ? 3.873 -5.224 11.648 1.00 85.00 96 TYR A N 1
ATOM 761 C CA . TYR A 1 96 ? 3.622 -6.175 12.727 1.00 85.00 96 TYR A CA 1
ATOM 762 C C . TYR A 1 96 ? 4.682 -6.087 13.837 1.00 85.00 96 TYR A C 1
ATOM 764 O O . TYR A 1 96 ? 4.350 -6.020 15.017 1.0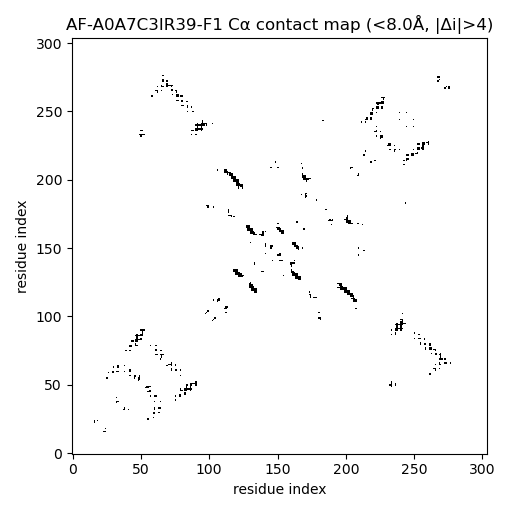0 85.00 96 TYR A O 1
ATOM 772 N N . ALA A 1 97 ? 5.968 -6.024 13.477 1.00 86.12 97 ALA A N 1
ATOM 773 C CA . ALA A 1 97 ? 7.070 -5.928 14.435 1.00 86.12 97 ALA A CA 1
ATOM 774 C C . ALA A 1 97 ? 7.145 -4.556 15.132 1.00 86.12 97 ALA A C 1
ATOM 776 O O . ALA A 1 97 ? 7.518 -4.471 16.302 1.00 86.12 97 ALA A O 1
ATOM 777 N N . LEU A 1 98 ? 6.781 -3.478 14.431 1.00 83.06 98 LEU A N 1
ATOM 778 C CA . LEU A 1 98 ? 6.778 -2.113 14.963 1.00 83.06 98 LEU A CA 1
ATOM 779 C C . LEU A 1 98 ? 5.568 -1.805 15.850 1.00 83.06 98 LEU A C 1
ATOM 781 O O . LEU A 1 98 ? 5.535 -0.745 16.478 1.00 83.06 98 LEU A O 1
ATOM 785 N N . TRP A 1 99 ? 4.600 -2.714 15.952 1.00 73.81 99 TRP A N 1
ATOM 786 C CA . TRP A 1 99 ? 3.420 -2.522 16.784 1.00 73.81 99 TRP A CA 1
ATOM 787 C C . TRP A 1 99 ? 3.772 -2.173 18.241 1.00 73.81 99 TRP A C 1
ATOM 789 O O . TRP A 1 99 ? 3.372 -1.122 18.736 1.00 73.81 99 TRP A O 1
ATOM 799 N N . ASN A 1 100 ? 4.587 -2.995 18.902 1.00 70.25 100 ASN A N 1
ATOM 800 C CA . ASN A 1 100 ? 4.977 -2.780 20.299 1.00 70.25 100 ASN A CA 1
ATOM 801 C C . ASN A 1 100 ? 5.823 -1.512 20.520 1.00 70.25 100 ASN A C 1
ATOM 803 O O . ASN A 1 100 ? 5.482 -0.722 21.401 1.00 70.25 100 ASN A O 1
ATOM 807 N N . PRO A 1 101 ? 6.912 -1.275 19.760 1.00 76.31 101 PRO A N 1
ATOM 808 C CA . PRO A 1 101 ? 7.771 -0.117 20.002 1.00 76.31 101 PRO A CA 1
ATOM 809 C C . PRO A 1 101 ? 7.211 1.211 19.470 1.00 76.31 101 PRO A C 1
ATOM 811 O O . PRO A 1 101 ? 7.638 2.261 19.940 1.00 76.31 101 PRO A O 1
ATOM 814 N N . VAL A 1 102 ? 6.303 1.196 18.486 1.00 74.00 102 VAL A N 1
ATOM 815 C CA . VAL A 1 102 ? 5.853 2.410 17.776 1.00 74.00 102 VAL A CA 1
ATOM 816 C C . VAL A 1 102 ? 4.331 2.532 17.756 1.00 74.00 102 VAL A C 1
ATOM 818 O O . VAL A 1 102 ? 3.803 3.557 18.182 1.00 74.00 102 VAL A O 1
ATOM 821 N N . GLY A 1 103 ? 3.617 1.497 17.308 1.00 68.25 103 GLY A N 1
ATOM 822 C CA . GLY A 1 103 ? 2.156 1.527 17.165 1.00 68.25 103 GLY A CA 1
ATOM 823 C C . GLY A 1 103 ? 1.425 1.811 18.480 1.00 68.25 103 GLY A C 1
ATOM 824 O O . GLY A 1 103 ? 0.713 2.810 18.597 1.00 68.25 103 GLY A O 1
ATOM 825 N N . ALA A 1 104 ? 1.649 0.977 19.495 1.00 65.69 104 ALA A N 1
ATOM 826 C CA . ALA A 1 104 ? 0.988 1.091 20.791 1.00 65.69 104 ALA A CA 1
ATOM 827 C C . ALA A 1 104 ? 1.325 2.404 21.537 1.00 65.69 104 ALA A C 1
ATOM 829 O O . ALA A 1 104 ? 0.397 3.042 22.043 1.00 65.69 104 ALA A O 1
ATOM 830 N N . PRO A 1 105 ? 2.587 2.884 21.581 1.00 67.00 105 PRO A N 1
ATOM 831 C CA . PRO A 1 105 ? 2.911 4.182 22.177 1.00 67.00 105 PRO A CA 1
ATOM 832 C C . PRO A 1 105 ? 2.251 5.373 21.475 1.00 67.00 105 PRO A C 1
ATOM 834 O O . PRO A 1 105 ? 1.740 6.263 22.154 1.00 67.00 105 PRO A O 1
ATOM 837 N N . ILE A 1 106 ? 2.218 5.388 20.136 1.00 68.50 106 ILE A N 1
ATOM 838 C CA . ILE A 1 106 ? 1.580 6.468 19.366 1.00 68.50 106 ILE A CA 1
ATOM 839 C C . ILE A 1 106 ? 0.083 6.510 19.658 1.00 68.50 106 ILE A C 1
ATOM 841 O O . ILE A 1 106 ? -0.450 7.563 20.002 1.00 68.50 106 ILE A O 1
ATOM 845 N N . LEU A 1 107 ? -0.598 5.368 19.569 1.00 64.94 107 LEU A N 1
ATOM 846 C CA . LEU A 1 107 ? -2.039 5.310 19.799 1.00 64.94 107 LEU A CA 1
ATOM 847 C C . LEU A 1 107 ? -2.403 5.636 21.254 1.00 64.94 107 LEU A C 1
ATOM 849 O O . LEU A 1 107 ? -3.412 6.295 21.494 1.00 64.94 107 LEU A O 1
ATOM 853 N N . ARG A 1 108 ? -1.558 5.262 22.225 1.00 63.00 108 ARG A N 1
ATOM 854 C CA . ARG A 1 108 ? -1.714 5.673 23.628 1.00 63.00 108 ARG A CA 1
ATOM 855 C C . ARG A 1 108 ? -1.528 7.183 23.797 1.00 63.00 108 ARG A C 1
ATOM 857 O O . ARG A 1 108 ? -2.326 7.810 24.483 1.00 63.00 108 ARG A O 1
ATOM 864 N N . SER A 1 109 ? -0.525 7.775 23.145 1.00 64.12 109 SER A N 1
ATOM 865 C CA . SER A 1 109 ? -0.295 9.228 23.167 1.00 64.12 109 SER A CA 1
ATOM 866 C C . SER A 1 109 ? -1.446 10.012 22.533 1.00 64.12 109 SER A C 1
ATOM 868 O O . SER A 1 109 ? -1.746 11.123 22.964 1.00 64.12 109 SER A O 1
ATOM 870 N N . LEU A 1 110 ? -2.092 9.441 21.517 1.00 60.69 110 LEU A N 1
ATOM 871 C CA . LEU A 1 110 ? -3.265 10.013 20.859 1.00 60.69 110 LEU A CA 1
ATOM 872 C C . LEU A 1 110 ? -4.577 9.736 21.617 1.00 60.69 110 LEU A C 1
ATOM 874 O O . LEU A 1 110 ? -5.633 10.123 21.131 1.00 60.69 110 LEU A O 1
ATOM 878 N N . HIS A 1 111 ? -4.528 9.087 22.790 1.00 56.28 111 HIS A N 1
ATOM 879 C CA . HIS A 1 111 ? -5.700 8.648 23.564 1.00 56.28 111 HIS A CA 1
ATOM 880 C C . HIS A 1 111 ? -6.667 7.741 22.772 1.00 56.28 111 HIS A C 1
ATOM 882 O O . HIS A 1 111 ? -7.837 7.622 23.119 1.00 56.28 111 HIS A O 1
ATOM 888 N N . LEU A 1 112 ? -6.170 7.068 21.727 1.00 54.38 112 LEU A N 1
ATOM 889 C CA . LEU A 1 112 ? -6.936 6.156 20.867 1.00 54.38 112 LEU A CA 1
ATOM 890 C C .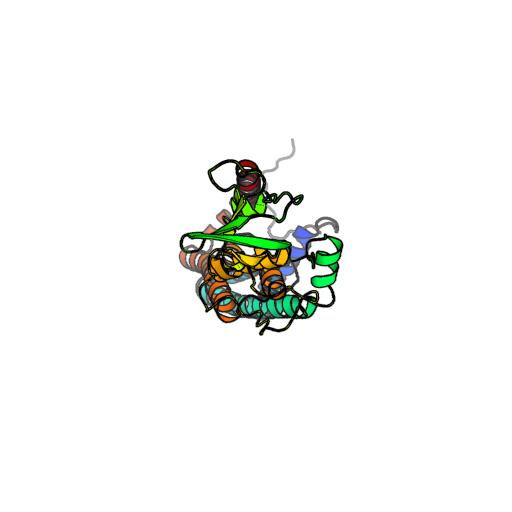 LEU A 1 112 ? -7.003 4.723 21.425 1.00 54.38 112 LEU A C 1
ATOM 892 O O . LEU A 1 112 ? -7.816 3.930 20.960 1.00 54.38 112 LEU A O 1
ATOM 896 N N . LEU A 1 113 ? -6.157 4.404 22.413 1.00 51.94 113 LEU A N 1
ATOM 897 C CA . LEU A 1 113 ? -6.185 3.179 23.222 1.00 51.94 113 LEU A CA 1
ATOM 898 C C . LEU A 1 113 ? -6.668 3.531 24.637 1.00 51.94 113 LEU A C 1
ATOM 900 O O . LEU A 1 113 ? -5.856 3.664 25.557 1.00 51.94 113 LEU A O 1
ATOM 904 N N . THR A 1 114 ? -7.968 3.756 24.817 1.00 49.94 114 THR A N 1
ATOM 905 C CA . THR A 1 114 ? -8.563 3.975 26.141 1.00 49.94 114 THR A CA 1
ATOM 906 C C . THR A 1 114 ? -8.900 2.626 26.792 1.00 49.94 114 THR A C 1
ATOM 908 O O . THR A 1 114 ? -9.705 1.877 26.253 1.00 49.94 114 THR A O 1
ATOM 911 N N . PRO A 1 115 ? -8.340 2.294 27.972 1.00 47.97 115 PRO A N 1
ATOM 912 C CA . PRO A 1 115 ? -8.642 1.037 28.666 1.00 47.97 115 PRO A CA 1
ATOM 913 C C . PRO A 1 115 ? -10.052 0.967 29.271 1.00 47.97 115 PRO A C 1
ATOM 915 O O . PRO A 1 115 ? -10.418 -0.042 29.868 1.00 47.97 115 PRO A O 1
ATOM 918 N N . ALA A 1 116 ? -10.834 2.044 29.193 1.00 51.12 116 ALA A N 1
ATOM 919 C CA . ALA A 1 116 ? -12.143 2.111 29.815 1.00 51.12 116 ALA A CA 1
ATOM 920 C C . ALA A 1 116 ? -13.176 1.415 28.923 1.00 51.12 116 ALA A C 1
ATOM 922 O O . ALA A 1 116 ? -13.816 2.048 28.091 1.00 51.12 116 ALA A O 1
ATOM 923 N N . SER A 1 117 ? -13.350 0.107 29.100 1.00 59.00 117 SER A N 1
ATOM 924 C CA . SER A 1 117 ? -14.572 -0.542 28.644 1.00 59.00 117 SER A CA 1
ATOM 925 C C . SER A 1 117 ? -15.732 0.006 29.483 1.00 59.00 117 SER A C 1
ATOM 927 O O . SER A 1 117 ? -15.760 -0.201 30.703 1.00 59.00 117 SER A O 1
ATOM 929 N N . GLN A 1 118 ? -16.645 0.748 28.860 1.00 66.50 118 GLN A N 1
ATOM 930 C CA . GLN A 1 118 ? -17.785 1.342 29.553 1.00 66.50 118 GLN A CA 1
ATOM 931 C C . GLN A 1 118 ? -18.834 0.255 29.785 1.00 66.50 118 GLN A C 1
ATOM 933 O O . GLN A 1 118 ? -19.277 -0.385 28.836 1.00 66.50 118 GLN A O 1
ATOM 938 N N . GLU A 1 119 ? -19.230 0.035 31.036 1.00 72.75 119 GLU A N 1
ATOM 939 C CA . GLU A 1 119 ? -20.346 -0.864 31.330 1.00 72.75 119 GLU A CA 1
ATOM 940 C C . GLU A 1 119 ? -21.634 -0.269 30.754 1.00 72.75 119 GLU A C 1
ATOM 942 O O . GLU A 1 119 ? -21.905 0.922 30.934 1.00 72.75 119 GLU A O 1
ATOM 947 N N . VAL A 1 120 ? -22.387 -1.085 30.027 1.00 76.56 120 VAL A N 1
ATOM 948 C CA . VAL A 1 120 ? -23.642 -0.747 29.362 1.00 76.56 120 VAL A CA 1
ATOM 949 C C . VAL A 1 120 ? -24.625 -1.905 29.521 1.00 76.56 120 VAL A C 1
ATOM 951 O O . VAL A 1 120 ? -24.229 -3.065 29.575 1.00 76.56 120 VAL A O 1
ATOM 954 N N . LEU A 1 121 ? -25.917 -1.607 29.593 1.00 81.00 121 LEU A N 1
ATOM 955 C CA . LEU A 1 121 ? -26.963 -2.627 29.713 1.00 81.00 121 LEU A CA 1
ATOM 956 C C . LEU A 1 121 ? -27.556 -2.928 28.340 1.00 81.00 121 LEU A C 1
ATOM 958 O O . LEU A 1 121 ? -27.893 -1.999 27.604 1.00 81.00 121 LEU A O 1
ATOM 962 N N . VAL A 1 122 ? -27.700 -4.208 27.998 1.00 82.50 122 VAL A N 1
ATOM 963 C CA . VAL A 1 122 ? -28.312 -4.635 26.734 1.00 82.50 122 VAL A CA 1
ATOM 964 C C . VAL A 1 122 ? -29.830 -4.474 26.811 1.00 82.50 122 VAL A C 1
ATOM 966 O O . VAL A 1 122 ? -30.494 -5.149 27.584 1.00 82.50 122 VAL A O 1
ATOM 969 N N . GLN A 1 123 ? -30.390 -3.600 25.980 1.00 82.56 123 GLN A N 1
ATOM 970 C CA . GLN A 1 123 ? -31.828 -3.302 25.916 1.00 82.56 123 GLN A CA 1
ATOM 971 C C . GLN A 1 123 ? -32.544 -4.101 24.817 1.00 82.56 123 GLN A C 1
ATOM 973 O O . GLN A 1 123 ? -33.749 -4.326 24.878 1.00 82.56 123 GLN A O 1
ATOM 978 N N . GLY A 1 124 ? -31.812 -4.537 23.790 1.00 80.31 124 GLY A N 1
ATOM 979 C CA . GLY A 1 124 ? -32.384 -5.293 22.680 1.00 80.31 124 GLY A CA 1
ATOM 980 C C . GLY A 1 124 ? -31.337 -5.729 21.664 1.00 80.31 124 GLY A C 1
ATOM 981 O O . GLY A 1 124 ? -30.329 -5.053 21.468 1.00 80.31 124 GLY A O 1
ATOM 982 N N . VAL A 1 125 ? -31.581 -6.860 21.002 1.00 79.56 125 VAL A N 1
ATOM 983 C CA . VAL A 1 125 ? -30.699 -7.406 19.961 1.00 79.56 125 VAL A CA 1
ATOM 984 C C . VAL A 1 125 ? -31.431 -7.374 18.622 1.00 79.56 125 VAL A C 1
ATOM 986 O O . VAL A 1 125 ? -32.395 -8.104 18.405 1.00 79.56 125 VAL A O 1
ATOM 989 N N . GLU A 1 126 ? -30.952 -6.542 17.702 1.00 80.19 126 GLU A N 1
ATOM 990 C CA . GLU A 1 126 ? -31.505 -6.337 16.362 1.00 80.19 126 GLU A CA 1
ATOM 991 C C . GLU A 1 126 ? -30.528 -6.874 15.303 1.00 80.19 126 GLU A C 1
ATOM 993 O O . GLU A 1 126 ? -29.864 -6.145 14.558 1.00 80.19 126 GLU A O 1
ATOM 998 N N . GLY A 1 127 ? -30.394 -8.199 15.252 1.00 77.75 127 GLY A N 1
ATOM 999 C CA . GLY A 1 127 ? -29.475 -8.868 14.333 1.00 77.75 127 GLY A CA 1
ATOM 1000 C C . GLY A 1 127 ? -28.006 -8.638 14.704 1.00 77.75 127 GLY A C 1
ATOM 1001 O O . GLY A 1 127 ? -27.485 -9.304 15.595 1.00 77.75 127 GLY A O 1
ATOM 1002 N N . ARG A 1 128 ? -27.314 -7.746 13.979 1.00 72.38 128 ARG A N 1
ATOM 1003 C CA . ARG A 1 128 ? -25.903 -7.381 14.249 1.00 72.38 128 ARG A CA 1
ATOM 1004 C C . ARG A 1 128 ? -25.750 -6.132 15.118 1.00 72.38 128 ARG A C 1
ATOM 1006 O O . ARG A 1 128 ? -24.660 -5.910 15.641 1.00 72.38 128 ARG A O 1
ATOM 1013 N N . MET A 1 129 ? -26.814 -5.346 15.271 1.00 77.56 129 MET A N 1
ATOM 1014 C CA . MET A 1 129 ? -26.834 -4.166 16.131 1.00 77.56 129 MET A CA 1
ATOM 1015 C C . MET A 1 129 ? -27.477 -4.525 17.465 1.00 77.56 129 MET A C 1
ATOM 1017 O O . MET A 1 129 ? -28.454 -5.269 17.517 1.00 77.56 129 MET A O 1
ATOM 1021 N N . VAL A 1 130 ? -26.922 -3.994 18.542 1.00 79.75 130 VAL A N 1
ATOM 1022 C CA . VAL A 1 130 ? -27.407 -4.185 19.904 1.00 79.75 130 VAL A CA 1
ATOM 1023 C C . VAL A 1 130 ? -27.721 -2.810 20.469 1.00 79.75 130 VAL A C 1
ATOM 1025 O O . VAL A 1 130 ? -26.885 -1.906 20.427 1.00 79.75 130 VAL A O 1
ATOM 1028 N N . VAL A 1 131 ? -28.945 -2.635 20.955 1.00 83.12 131 VAL A N 1
ATOM 1029 C CA . VAL A 1 131 ? -29.353 -1.423 21.661 1.00 83.12 131 VAL A CA 1
ATOM 1030 C C . VAL A 1 131 ? -28.804 -1.523 23.073 1.00 83.12 131 VAL A C 1
ATOM 1032 O O . VAL A 1 131 ? -29.082 -2.494 23.777 1.00 83.12 131 VAL A O 1
ATOM 1035 N N . VAL A 1 132 ? -28.022 -0.534 23.482 1.00 81.88 132 VAL A N 1
ATOM 1036 C CA . VAL A 1 132 ? -27.404 -0.479 24.802 1.00 81.88 132 VAL A CA 1
ATOM 1037 C C . VAL A 1 132 ? -27.741 0.824 25.507 1.00 81.88 132 VAL A C 1
ATOM 1039 O O . VAL A 1 132 ? -27.852 1.871 24.866 1.00 81.88 132 VAL A O 1
ATOM 1042 N N . SER A 1 133 ? -27.895 0.763 26.828 1.00 81.56 133 SER A N 1
ATOM 1043 C CA . SER A 1 133 ? -28.112 1.936 27.672 1.00 81.56 133 SER A CA 1
ATOM 1044 C C . SER A 1 133 ? -26.956 2.176 28.637 1.00 81.56 133 SER A C 1
ATOM 1046 O O . SER A 1 133 ? -26.431 1.237 29.240 1.00 81.56 133 SER A O 1
ATOM 1048 N N . ALA A 1 134 ? -26.604 3.442 28.825 1.00 72.62 134 ALA A N 1
ATOM 1049 C CA . ALA A 1 134 ? -25.608 3.871 29.792 1.00 72.62 134 ALA A CA 1
ATOM 1050 C C . ALA A 1 134 ? -26.113 3.724 31.246 1.00 72.62 134 ALA A C 1
ATOM 1052 O O . ALA A 1 134 ? -27.306 3.918 31.501 1.00 72.62 134 ALA A O 1
ATOM 1053 N N . PRO A 1 135 ? -25.225 3.457 32.219 1.00 71.06 135 PRO A N 1
ATOM 1054 C CA . PRO A 1 135 ? -25.525 3.600 33.640 1.00 71.06 135 PRO A CA 1
ATOM 1055 C C . PRO A 1 135 ? -25.927 5.043 33.981 1.00 71.06 135 PRO A C 1
ATOM 1057 O O . PRO A 1 135 ? -25.538 5.990 33.294 1.00 71.06 135 PRO A O 1
ATOM 1060 N N . GLN A 1 136 ? -26.684 5.228 35.067 1.00 68.19 136 GLN A N 1
ATOM 1061 C CA . GLN A 1 136 ? -27.164 6.552 35.483 1.00 68.19 136 GLN A CA 1
ATOM 1062 C C . GLN A 1 136 ? -26.008 7.560 35.623 1.00 68.19 136 GLN A C 1
ATOM 1064 O O . GLN A 1 136 ? -25.036 7.305 36.331 1.00 68.19 136 GLN A O 1
ATOM 1069 N N . GLY A 1 137 ? -26.130 8.716 34.959 1.00 58.31 137 GLY A N 1
ATOM 1070 C CA . GLY A 1 137 ? -25.137 9.797 35.004 1.00 58.31 137 GLY A CA 1
ATOM 1071 C C . GLY A 1 137 ? -24.029 9.727 33.946 1.00 58.31 137 GLY A C 1
ATOM 1072 O O . GLY A 1 137 ? -23.172 10.608 33.930 1.00 58.31 137 GLY A O 1
ATOM 1073 N N . VAL A 1 138 ? -24.045 8.731 33.052 1.00 63.94 138 VAL A N 1
ATOM 1074 C CA . VAL A 1 138 ? -23.120 8.636 31.912 1.00 63.94 138 VAL A CA 1
ATOM 1075 C C . VAL A 1 138 ? -23.874 8.928 30.620 1.00 63.94 138 VAL A C 1
ATOM 1077 O O . VAL A 1 138 ? -24.879 8.285 30.327 1.00 63.94 138 VAL A O 1
ATOM 1080 N N . THR A 1 139 ? -23.389 9.882 29.828 1.00 63.53 139 THR A N 1
ATOM 1081 C CA . THR A 1 139 ? -23.888 10.112 28.470 1.00 63.53 139 THR A CA 1
ATOM 1082 C C . THR A 1 139 ? -23.026 9.354 27.474 1.00 63.53 139 THR A C 1
ATOM 1084 O O . THR A 1 139 ? -21.795 9.387 27.510 1.00 63.53 139 THR A O 1
ATOM 1087 N N . LEU A 1 140 ? -23.691 8.626 26.587 1.00 63.38 140 LEU A N 1
ATOM 1088 C CA . LEU A 1 140 ? -23.053 7.856 25.536 1.00 63.38 140 LEU A CA 1
ATOM 1089 C C . LEU A 1 140 ? -23.072 8.706 24.267 1.00 63.38 140 LEU A C 1
ATOM 1091 O O . LEU A 1 140 ? -24.130 8.950 23.698 1.00 63.38 140 LEU A O 1
ATOM 1095 N N . HIS A 1 141 ? -21.896 9.144 23.814 1.00 63.16 141 HIS A N 1
ATOM 1096 C CA . HIS A 1 141 ? -21.767 9.900 22.571 1.00 63.16 141 HIS A CA 1
ATOM 1097 C C . HIS A 1 141 ? -21.093 9.050 21.495 1.00 63.16 141 HIS A C 1
ATOM 1099 O O . HIS A 1 141 ? -19.961 8.597 21.674 1.00 63.16 141 HIS A O 1
ATOM 1105 N N . ALA A 1 142 ? -21.769 8.856 20.363 1.00 62.19 142 ALA A N 1
ATOM 1106 C CA . ALA A 1 142 ? -21.121 8.312 19.180 1.00 62.19 142 ALA A CA 1
ATOM 1107 C C . ALA A 1 142 ? 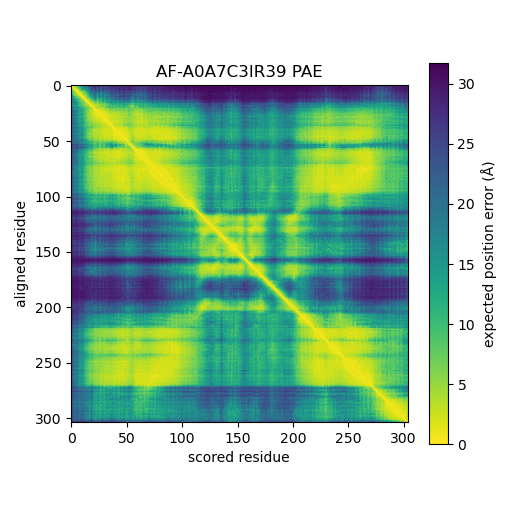-20.166 9.369 18.607 1.00 62.19 142 ALA A C 1
ATOM 1109 O O . ALA A 1 142 ? -20.454 10.572 18.594 1.00 62.19 142 ALA A O 1
ATOM 1110 N N . SER A 1 143 ? -18.999 8.925 18.151 1.00 66.31 143 SER A N 1
ATOM 1111 C CA . SER A 1 143 ? -18.114 9.771 17.357 1.00 66.31 143 SER A CA 1
ATOM 1112 C C . SER A 1 143 ? -18.633 9.842 15.918 1.00 66.31 143 SER A C 1
ATOM 1114 O O . SER A 1 143 ? -19.227 8.884 15.419 1.00 66.31 143 SER A O 1
ATOM 1116 N N . LYS A 1 144 ? -18.331 10.930 15.198 1.00 64.75 144 LYS A N 1
ATOM 1117 C CA . LYS A 1 144 ? -18.653 11.028 13.759 1.00 64.75 144 LYS A CA 1
ATOM 1118 C C . LYS A 1 144 ? -18.077 9.861 12.945 1.00 64.75 144 LYS A C 1
ATOM 1120 O O . LYS A 1 144 ? -18.670 9.443 11.958 1.00 64.75 144 LYS A O 1
ATOM 1125 N N . TRP A 1 145 ? -16.939 9.316 13.381 1.00 53.84 145 TRP A N 1
ATOM 1126 C CA . TRP A 1 145 ? -16.323 8.135 12.781 1.00 53.84 145 TRP A CA 1
ATOM 1127 C C . TRP A 1 145 ? -17.150 6.872 13.013 1.00 53.84 145 TRP A C 1
ATOM 1129 O O . TRP A 1 145 ? -17.436 6.159 12.059 1.00 53.84 145 TRP A O 1
ATOM 1139 N N . SER A 1 14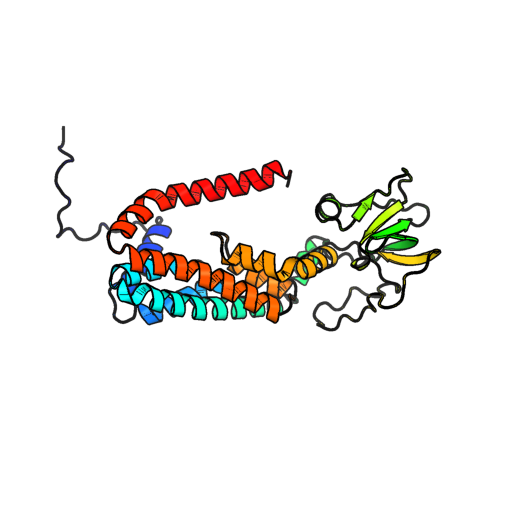6 ? -17.575 6.598 14.247 1.00 61.91 146 SER A N 1
ATOM 1140 C CA . SER A 1 146 ? -18.382 5.409 14.551 1.00 61.91 146 SER A CA 1
ATOM 1141 C C . SER A 1 146 ? -19.753 5.439 13.869 1.00 61.91 146 SER A C 1
ATOM 1143 O O . SER A 1 146 ? -20.222 4.387 13.439 1.00 61.91 146 SER A O 1
ATOM 1145 N N . GLU A 1 147 ? -20.350 6.624 13.705 1.00 68.12 147 GLU A N 1
ATOM 1146 C CA . GLU A 1 147 ? -21.592 6.807 12.937 1.00 68.12 147 GLU A CA 1
ATOM 1147 C C . GLU A 1 147 ? -21.373 6.550 11.444 1.00 68.12 147 GLU A C 1
ATOM 1149 O O . GLU A 1 147 ? -22.071 5.734 10.845 1.00 68.12 147 GLU A O 1
ATOM 1154 N N . TRP A 1 148 ? -20.359 7.183 10.844 1.00 60.59 148 TRP A N 1
ATOM 1155 C CA . TRP A 1 148 ? -20.040 7.008 9.423 1.00 60.59 148 TRP A CA 1
ATOM 1156 C C . TRP A 1 148 ? -19.700 5.554 9.068 1.00 60.59 148 TRP A C 1
ATOM 1158 O O . TRP A 1 148 ? -20.086 5.053 8.013 1.00 60.59 148 TRP A O 1
ATOM 1168 N N . LEU A 1 149 ? -19.008 4.858 9.971 1.00 61.09 149 LEU A N 1
ATOM 1169 C CA . LEU A 1 149 ? -18.646 3.450 9.817 1.00 61.09 149 LEU A CA 1
ATOM 1170 C C . LEU A 1 149 ? -19.815 2.481 10.063 1.00 61.09 149 LEU A C 1
ATOM 1172 O O . LEU A 1 149 ? -19.661 1.278 9.833 1.00 61.09 149 LEU A O 1
ATOM 1176 N N . GLY A 1 150 ? -20.969 2.976 10.525 1.00 66.38 150 GLY A N 1
ATOM 1177 C CA . GLY A 1 150 ? -22.117 2.153 10.910 1.00 66.38 150 GLY A CA 1
ATOM 1178 C C . GLY A 1 150 ? -21.821 1.241 12.103 1.00 66.38 150 GLY A C 1
ATOM 1179 O O . GLY A 1 150 ? -22.366 0.142 12.193 1.00 66.38 150 GLY A O 1
ATOM 1180 N N . LEU A 1 151 ? -20.899 1.660 12.973 1.00 66.06 151 LEU A N 1
ATOM 1181 C CA . LEU A 1 151 ? -20.476 0.925 14.164 1.00 66.06 151 LEU A CA 1
ATOM 1182 C C . LEU A 1 151 ? -21.270 1.336 15.406 1.00 66.06 151 LEU A C 1
ATOM 1184 O O . LEU A 1 151 ? -21.536 0.489 16.256 1.00 66.06 151 LEU A O 1
ATOM 1188 N N . ALA A 1 152 ? -21.647 2.611 15.517 1.00 70.62 152 ALA A N 1
ATOM 1189 C CA . ALA A 1 152 ? -22.510 3.103 16.582 1.00 70.62 152 ALA A CA 1
ATOM 1190 C C . ALA A 1 152 ? -23.364 4.274 16.089 1.00 70.62 152 ALA A C 1
ATOM 1192 O O . ALA A 1 152 ? -22.848 5.166 15.421 1.00 70.62 152 ALA A O 1
ATOM 1193 N N . GLU A 1 153 ? -24.644 4.285 16.441 1.00 78.19 153 GLU A N 1
ATOM 1194 C CA . GLU A 1 153 ? -25.593 5.342 16.089 1.00 78.19 153 GLU A CA 1
ATOM 1195 C C . GLU A 1 153 ? -26.576 5.598 17.248 1.00 78.19 153 GLU A C 1
ATOM 1197 O O . GLU A 1 153 ? -26.857 4.688 18.038 1.00 78.19 153 GLU A O 1
ATOM 1202 N N . PRO A 1 154 ? -27.112 6.820 17.392 1.00 75.25 154 PRO A N 1
ATOM 1203 C CA . PRO A 1 154 ? -28.119 7.111 18.409 1.00 75.25 154 PRO A CA 1
ATOM 1204 C C . PRO A 1 154 ? -29.394 6.287 18.174 1.00 75.25 154 PRO A C 1
ATOM 1206 O O . PRO A 1 154 ? -29.875 6.162 17.046 1.00 75.25 154 PRO A O 1
ATOM 1209 N N . ALA A 1 155 ? -29.957 5.712 19.241 1.00 72.44 155 ALA A N 1
ATOM 1210 C CA . ALA A 1 155 ? -31.164 4.899 19.123 1.00 72.44 155 ALA A CA 1
ATOM 1211 C C . ALA A 1 155 ? -32.397 5.768 18.770 1.00 72.44 155 ALA A C 1
ATOM 1213 O O . ALA A 1 155 ? -32.577 6.851 19.341 1.00 72.44 155 ALA A O 1
ATOM 1214 N N . PRO A 1 156 ? -33.281 5.313 17.858 1.00 60.31 156 PRO A N 1
ATOM 1215 C CA . PRO A 1 156 ? -34.506 6.033 17.522 1.00 60.31 156 PRO A CA 1
ATOM 1216 C C . PRO A 1 156 ? -35.444 6.058 18.740 1.00 60.31 156 PRO A C 1
ATOM 1218 O O . PRO A 1 156 ? -35.967 5.024 19.141 1.00 60.31 156 PRO A O 1
ATOM 1221 N N . GLY A 1 157 ? -35.639 7.235 19.349 1.00 57.47 157 GLY A N 1
ATOM 1222 C CA . GLY A 1 157 ? -36.462 7.379 20.563 1.00 57.47 157 GLY A CA 1
ATOM 1223 C C . GLY A 1 157 ? -35.917 8.303 21.660 1.00 57.47 157 GLY A C 1
ATOM 1224 O O . GLY A 1 157 ? -36.571 8.460 22.686 1.00 57.47 157 GLY A O 1
ATOM 1225 N N . GLY A 1 158 ? -34.764 8.950 21.458 1.00 48.91 158 GLY A N 1
ATOM 1226 C CA . GLY A 1 158 ? -34.457 10.240 22.097 1.00 48.91 158 GLY A CA 1
ATOM 1227 C C . GLY A 1 158 ? -34.144 10.243 23.596 1.00 48.91 158 GLY A C 1
ATOM 1228 O O . GLY A 1 158 ? -34.242 11.297 24.217 1.00 48.91 158 GLY A O 1
ATOM 1229 N N . HIS A 1 159 ? -33.735 9.122 24.187 1.00 51.66 159 HIS A N 1
ATOM 1230 C CA . HIS A 1 159 ? -33.092 9.172 25.500 1.00 51.66 159 HIS A CA 1
ATOM 1231 C C . HIS A 1 159 ? -31.580 9.260 25.273 1.00 51.66 159 HIS A C 1
ATOM 1233 O O . HIS A 1 159 ? -31.003 8.337 24.704 1.00 51.66 159 HIS A O 1
ATOM 1239 N N . GLU A 1 160 ? -30.932 10.340 25.730 1.00 53.59 160 GLU A N 1
ATOM 1240 C CA . GLU A 1 160 ? -29.470 10.587 25.634 1.00 53.59 160 GLU A CA 1
ATOM 1241 C C . GLU A 1 160 ? -28.596 9.448 26.211 1.00 53.59 160 GLU A C 1
ATOM 1243 O O . GLU A 1 160 ? -27.374 9.444 26.073 1.00 53.59 160 GLU A O 1
ATOM 1248 N N . ALA A 1 161 ? -29.226 8.462 26.851 1.00 59.28 161 ALA A N 1
ATOM 1249 C CA . ALA A 1 161 ? -28.599 7.290 27.428 1.00 59.28 161 ALA A CA 1
ATOM 1250 C C . ALA A 1 161 ? -28.603 6.045 26.519 1.00 59.28 161 ALA A C 1
ATOM 1252 O O . ALA A 1 161 ? -28.005 5.055 26.925 1.00 59.28 161 ALA A O 1
ATOM 1253 N N . MET A 1 162 ? -29.259 6.040 25.345 1.00 69.62 162 MET A N 1
ATOM 1254 C CA . MET A 1 162 ? -29.414 4.841 24.499 1.00 69.62 162 MET A CA 1
ATOM 1255 C C . MET A 1 162 ? -28.700 4.948 23.140 1.00 69.62 162 MET A C 1
ATOM 1257 O O . MET A 1 162 ? -28.939 5.873 22.363 1.00 69.62 162 MET A O 1
ATOM 1261 N N . MET A 1 163 ? -27.874 3.951 22.813 1.00 76.38 163 MET A N 1
ATOM 1262 C CA . MET A 1 1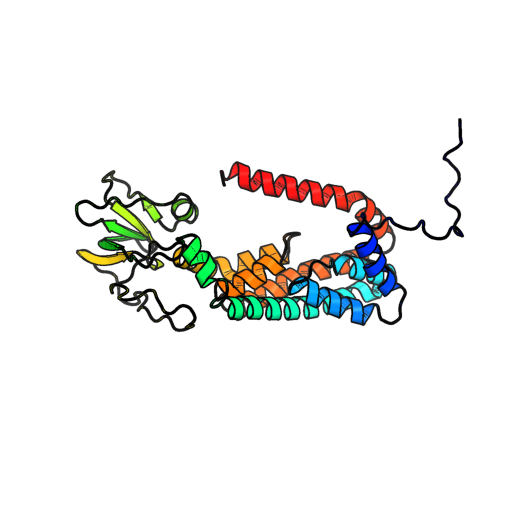63 ? -27.162 3.832 21.533 1.00 76.38 163 MET A CA 1
ATOM 1263 C C . MET A 1 163 ? -27.384 2.463 20.888 1.00 76.38 163 MET A C 1
ATOM 1265 O O . MET A 1 163 ? -27.484 1.453 21.578 1.00 76.38 163 MET A O 1
ATOM 1269 N N . ARG A 1 164 ? -27.412 2.411 19.555 1.00 79.69 164 ARG A N 1
ATOM 1270 C CA . ARG A 1 164 ? -27.277 1.171 18.782 1.00 79.69 164 ARG A CA 1
ATOM 1271 C C . ARG A 1 164 ? -25.805 0.979 18.475 1.00 79.69 164 ARG A C 1
ATOM 1273 O O . ARG A 1 164 ? -25.191 1.844 17.860 1.00 79.69 164 ARG A O 1
ATOM 1280 N N . VAL A 1 165 ? -25.241 -0.147 18.880 1.00 74.56 165 VAL A N 1
ATOM 1281 C CA . VAL A 1 165 ? -23.821 -0.454 18.703 1.00 74.56 165 VAL A CA 1
ATOM 1282 C C . VAL A 1 165 ? -23.678 -1.806 18.016 1.00 74.56 165 VAL A C 1
ATOM 1284 O O . VAL A 1 165 ? -24.432 -2.739 18.293 1.00 74.56 165 VAL A O 1
ATOM 1287 N N . HIS A 1 166 ? -22.712 -1.933 17.111 1.00 75.50 166 HIS A N 1
ATOM 1288 C CA . HIS A 1 166 ? -22.365 -3.213 16.509 1.00 75.50 166 HIS A CA 1
ATOM 1289 C C . HIS A 1 166 ? -21.937 -4.218 17.587 1.00 75.50 166 HIS A C 1
ATOM 1291 O O . HIS A 1 166 ? -21.123 -3.900 18.454 1.00 75.50 166 HIS A O 1
ATOM 1297 N N . ARG A 1 167 ? -22.445 -5.453 17.506 1.00 69.88 167 ARG A N 1
ATOM 1298 C CA . ARG A 1 167 ? -22.170 -6.532 18.476 1.00 69.88 167 ARG A CA 1
ATOM 1299 C C . ARG A 1 167 ? -20.683 -6.768 18.760 1.00 69.88 167 ARG A C 1
ATOM 1301 O O . ARG A 1 167 ? -20.341 -7.175 19.859 1.00 69.88 167 ARG A O 1
ATOM 1308 N N . ASP A 1 168 ? -19.817 -6.498 17.786 1.00 68.56 168 ASP A N 1
ATOM 1309 C CA . ASP A 1 168 ? -18.369 -6.737 17.890 1.00 68.56 168 ASP A CA 1
ATOM 1310 C C . ASP A 1 168 ? -17.654 -5.721 18.795 1.00 68.56 168 ASP A C 1
ATOM 1312 O O . ASP A 1 168 ? -16.495 -5.921 19.138 1.00 68.56 168 ASP A O 1
ATOM 1316 N N . LEU A 1 169 ? -18.338 -4.640 19.188 1.00 67.44 169 LEU A N 1
ATOM 1317 C CA . LEU A 1 169 ? -17.841 -3.659 20.156 1.00 67.44 169 LEU A CA 1
ATOM 1318 C C . LEU A 1 169 ? -18.264 -3.977 21.598 1.00 67.44 169 LEU A C 1
ATOM 1320 O O . LEU A 1 169 ? -17.892 -3.243 22.513 1.00 67.44 169 LEU A O 1
ATOM 1324 N N . LEU A 1 170 ? -19.072 -5.022 21.807 1.00 68.00 170 LEU A N 1
ATOM 1325 C CA . LEU A 1 170 ? -19.610 -5.404 23.110 1.00 68.00 170 LEU A CA 1
ATOM 1326 C C . LEU A 1 170 ? -18.965 -6.695 23.615 1.00 68.00 170 LEU A C 1
ATOM 1328 O O . LEU A 1 170 ? -18.863 -7.688 22.897 1.00 68.00 170 LEU A O 1
ATOM 1332 N N . HIS A 1 171 ? -18.596 -6.697 24.894 1.00 67.81 171 HIS A N 1
ATOM 1333 C CA . HIS A 1 171 ? -17.993 -7.837 25.584 1.00 67.81 171 HIS A CA 1
ATOM 1334 C C . HIS A 1 171 ? -18.723 -8.134 26.899 1.00 67.81 171 HIS A C 1
ATOM 1336 O O . HIS A 1 171 ? -19.275 -7.230 27.507 1.00 67.81 171 HIS A O 1
ATOM 1342 N N . ARG A 1 172 ? -18.754 -9.389 27.367 1.00 63.94 172 ARG A N 1
ATOM 1343 C CA . ARG A 1 172 ? -19.469 -9.752 28.614 1.00 63.94 172 ARG A CA 1
ATOM 1344 C C . ARG A 1 172 ? -18.642 -9.531 29.882 1.00 63.94 172 ARG A C 1
ATOM 1346 O O . ARG A 1 172 ? -19.201 -9.368 30.958 1.00 63.94 172 ARG A O 1
ATOM 1353 N N . GLU A 1 173 ? -17.319 -9.512 29.763 1.00 59.34 173 GLU A N 1
ATOM 1354 C CA . GLU A 1 173 ? -16.412 -9.340 30.898 1.00 59.34 173 GLU A CA 1
ATOM 1355 C C . GLU A 1 173 ? -15.731 -7.975 30.854 1.00 59.34 173 GLU A C 1
ATOM 1357 O O . GLU A 1 173 ? -15.331 -7.493 29.790 1.00 59.34 173 GLU A O 1
ATOM 1362 N N . ARG A 1 174 ? -15.586 -7.355 32.032 1.00 52.00 174 ARG A N 1
ATOM 1363 C CA . ARG A 1 174 ? -14.832 -6.114 32.185 1.00 52.00 174 ARG A CA 1
ATOM 1364 C C . ARG A 1 174 ? -13.397 -6.423 31.807 1.00 52.00 174 ARG A C 1
ATOM 1366 O O . ARG A 1 174 ? -12.793 -7.303 32.419 1.00 52.00 174 ARG A O 1
ATOM 1373 N N . ALA A 1 175 ? -12.833 -5.692 30.851 1.00 49.72 175 ALA A N 1
ATOM 1374 C CA . ALA A 1 175 ? -11.409 -5.797 30.578 1.00 49.72 175 ALA A CA 1
ATOM 1375 C C . ALA A 1 175 ? -10.655 -5.338 31.841 1.00 49.72 175 ALA A C 1
ATOM 1377 O O . ALA A 1 175 ? -10.526 -4.146 32.109 1.00 49.72 175 ALA A O 1
ATOM 1378 N N . ALA A 1 176 ? -10.231 -6.291 32.679 1.00 38.69 176 ALA A N 1
ATOM 1379 C CA . ALA A 1 176 ? -9.572 -6.020 33.959 1.00 38.69 176 ALA A CA 1
ATOM 1380 C C . ALA A 1 176 ? -8.203 -5.338 33.771 1.00 38.69 176 ALA A C 1
ATOM 1382 O O . ALA A 1 176 ? -7.654 -4.753 34.704 1.00 38.69 176 ALA A O 1
ATOM 1383 N N . THR A 1 177 ? -7.672 -5.387 32.551 1.00 41.12 177 THR A N 1
ATOM 1384 C CA . THR A 1 177 ? -6.434 -4.757 32.108 1.00 41.12 177 THR A CA 1
ATOM 1385 C C . THR A 1 177 ? -6.582 -4.302 30.657 1.00 41.12 177 THR A C 1
ATOM 1387 O O . THR A 1 177 ? -7.352 -4.881 29.890 1.00 41.12 177 THR A O 1
ATOM 1390 N N . THR A 1 178 ? -5.822 -3.269 30.265 1.00 42.03 178 THR A N 1
ATOM 1391 C CA . THR A 1 178 ? -5.597 -2.965 28.845 1.00 42.03 178 THR A CA 1
ATOM 1392 C C . THR A 1 178 ? -5.166 -4.260 28.164 1.00 42.03 178 THR A C 1
ATOM 1394 O O . THR A 1 178 ? -4.212 -4.878 28.653 1.00 42.03 178 THR A O 1
ATOM 1397 N N . PRO A 1 179 ? -5.831 -4.687 27.086 1.00 41.34 179 PRO A N 1
ATOM 1398 C CA . PRO A 1 179 ? -5.527 -5.972 26.498 1.00 41.34 179 PRO A CA 1
ATOM 1399 C C . PRO A 1 179 ? -4.036 -6.073 26.119 1.00 41.34 179 PRO A C 1
ATOM 1401 O O . PRO A 1 179 ? -3.542 -5.124 25.507 1.00 41.34 179 PRO A O 1
ATOM 1404 N N . PRO A 1 180 ? -3.258 -7.122 26.484 1.00 40.00 180 PRO A N 1
ATOM 1405 C CA . PRO A 1 180 ? -1.944 -7.389 25.898 1.00 40.00 180 PRO A CA 1
ATOM 1406 C C . PRO A 1 180 ? -2.001 -7.421 24.370 1.00 40.00 180 PRO A C 1
ATOM 1408 O O . PRO A 1 180 ? -2.411 -8.385 23.728 1.00 40.00 180 PRO A O 1
ATOM 1411 N N . ILE A 1 181 ? -1.591 -6.306 23.777 1.00 45.19 181 ILE A N 1
ATOM 1412 C CA . ILE A 1 181 ? -1.752 -6.083 22.351 1.00 45.19 181 ILE A CA 1
ATOM 1413 C C . ILE A 1 181 ? -0.624 -6.793 21.604 1.00 45.19 181 ILE A C 1
ATOM 1415 O O . ILE A 1 181 ? 0.534 -6.398 21.721 1.00 45.19 181 ILE A O 1
ATOM 1419 N N . GLY A 1 182 ? -0.952 -7.840 20.847 1.00 43.56 182 GLY A N 1
ATOM 1420 C CA . GLY A 1 182 ? 0.044 -8.631 20.121 1.00 43.56 182 GLY A CA 1
ATOM 1421 C C . GLY A 1 182 ? -0.251 -10.127 20.051 1.00 43.56 182 GLY A C 1
ATOM 1422 O O . GLY A 1 182 ? 0.270 -10.786 19.154 1.00 43.56 182 GLY A O 1
ATOM 1423 N N . GLU A 1 183 ? -1.095 -10.667 20.932 1.00 36.84 183 GLU A N 1
ATOM 1424 C CA . GLU A 1 183 ? -1.565 -12.043 20.789 1.00 36.84 183 GLU A CA 1
ATOM 1425 C C . GLU A 1 183 ? -2.629 -12.105 19.689 1.00 36.84 183 GLU A C 1
ATOM 1427 O O . GLU A 1 183 ? -3.700 -11.508 19.784 1.00 36.84 183 GLU A O 1
ATOM 1432 N N . SER A 1 184 ? -2.344 -12.879 18.637 1.00 35.94 184 SER A N 1
ATOM 1433 C CA . SER A 1 184 ? -3.315 -13.297 17.611 1.00 35.94 184 SER A CA 1
ATOM 1434 C C . SER A 1 184 ? -4.522 -14.046 18.194 1.00 35.94 184 SER A C 1
ATOM 1436 O O . SER A 1 184 ? -5.470 -14.343 17.476 1.00 35.94 184 SER A O 1
ATOM 1438 N N . SER A 1 185 ? -4.459 -14.356 19.488 1.00 34.28 185 SER A N 1
ATOM 1439 C CA . SER A 1 185 ? -5.452 -15.049 20.293 1.00 34.28 185 SER A CA 1
ATOM 1440 C C . SER A 1 185 ? -5.901 -14.121 21.415 1.00 34.28 185 SER A C 1
ATOM 1442 O O . SER A 1 185 ? -5.814 -14.463 22.588 1.00 34.28 185 SER A O 1
ATOM 1444 N N . TYR A 1 186 ? -6.363 -12.918 21.070 1.00 35.09 186 TYR A N 1
ATOM 1445 C CA . TYR A 1 186 ? -7.198 -12.179 22.002 1.00 35.09 186 TYR A CA 1
ATOM 1446 C C . TYR A 1 186 ? -8.569 -12.855 22.037 1.00 35.09 186 TYR A C 1
ATOM 1448 O O . TYR A 1 186 ? -9.544 -12.397 21.450 1.00 35.09 186 TYR A O 1
ATOM 1456 N N . GLU A 1 187 ? -8.617 -13.998 22.711 1.00 33.75 187 GLU A N 1
ATOM 1457 C CA . GLU A 1 187 ? -9.833 -14.693 23.094 1.00 33.75 187 GLU A CA 1
ATOM 1458 C C . GLU A 1 187 ? -10.466 -13.913 24.261 1.00 33.75 187 GLU A C 1
ATOM 1460 O O . GLU A 1 187 ? -10.749 -14.461 25.320 1.00 33.75 187 GLU A O 1
ATOM 1465 N N . VAL A 1 188 ? -10.731 -12.601 24.085 1.00 39.84 188 VAL A N 1
ATOM 1466 C CA . VAL A 1 188 ? -11.957 -12.104 24.719 1.00 39.84 188 VAL A CA 1
ATOM 1467 C C . VAL A 1 188 ? -13.009 -12.949 24.046 1.00 39.84 188 VAL A C 1
ATOM 1469 O O . VAL A 1 188 ? -13.048 -12.948 22.817 1.00 39.84 188 VAL A O 1
ATOM 1472 N N . GLN A 1 189 ? -13.779 -13.719 24.810 1.00 35.56 189 GLN A N 1
ATOM 1473 C CA . GLN A 1 189 ? -14.899 -14.486 24.286 1.00 35.56 189 GLN A CA 1
ATOM 1474 C C . GLN A 1 189 ? -15.830 -13.522 23.533 1.00 35.56 189 GLN A C 1
ATOM 1476 O O . GLN A 1 189 ? -16.770 -12.960 24.096 1.00 35.56 189 GLN A O 1
ATOM 1481 N N . GLN A 1 190 ? -15.531 -13.277 22.254 1.00 42.16 190 GLN A N 1
ATOM 1482 C CA . GLN A 1 190 ? -16.421 -12.656 21.301 1.00 42.16 190 GLN A CA 1
ATOM 1483 C C . GLN A 1 190 ? -17.646 -13.538 21.350 1.00 42.16 190 GLN A C 1
ATOM 1485 O O . GLN A 1 190 ? -17.541 -14.761 21.235 1.00 42.16 190 GLN A O 1
ATOM 1490 N N . THR A 1 191 ? -18.781 -12.924 21.650 1.00 43.62 191 THR A N 1
ATOM 1491 C CA . THR A 1 191 ? -19.976 -13.618 22.105 1.00 43.62 191 THR A CA 1
ATOM 1492 C C . THR A 1 191 ? -20.437 -14.595 21.018 1.00 43.62 191 THR A C 1
ATOM 1494 O O . THR A 1 191 ? -21.125 -14.231 20.065 1.00 43.62 191 THR A O 1
ATOM 1497 N N . THR A 1 192 ? -19.995 -15.848 21.101 1.00 41.06 192 THR A N 1
ATOM 1498 C CA . THR A 1 192 ? -20.541 -16.964 20.321 1.00 41.06 192 THR A CA 1
ATOM 1499 C C . THR A 1 192 ? -21.851 -17.432 20.949 1.00 41.06 192 THR A C 1
ATOM 1501 O O . THR A 1 192 ? -22.718 -17.942 20.244 1.00 41.06 192 THR A O 1
ATOM 1504 N N . ALA A 1 193 ? -22.042 -17.167 22.246 1.00 47.09 193 ALA A N 1
ATOM 1505 C CA . ALA A 1 193 ? -23.328 -17.243 22.930 1.00 47.09 193 ALA A CA 1
ATOM 1506 C C . ALA A 1 193 ? -24.211 -16.006 22.620 1.00 47.09 193 ALA A C 1
ATOM 1508 O O . ALA A 1 193 ? -23.677 -14.927 22.368 1.00 47.09 193 ALA A O 1
ATOM 1509 N N . PRO A 1 194 ? -25.551 -16.115 22.628 1.00 56.75 194 PRO A N 1
ATOM 1510 C CA . PRO A 1 194 ? -26.435 -14.969 22.407 1.00 56.75 194 PRO A CA 1
ATOM 1511 C C . PRO A 1 194 ? -26.330 -13.959 23.563 1.00 56.75 194 PRO A C 1
ATOM 1513 O O . PRO A 1 194 ? -26.417 -14.358 24.722 1.00 56.75 194 PRO A O 1
ATOM 1516 N N . LEU A 1 195 ? -26.182 -12.663 23.256 1.00 67.75 195 LEU A N 1
ATOM 1517 C CA . LEU A 1 195 ? -26.385 -11.584 24.234 1.00 67.75 195 LEU A CA 1
ATOM 1518 C C . LEU A 1 195 ? -27.864 -11.579 24.646 1.00 67.75 195 LEU A C 1
ATOM 1520 O O . LEU A 1 195 ? -28.737 -11.524 23.777 1.00 67.75 195 LEU A O 1
ATOM 1524 N N . ALA A 1 196 ? -28.146 -11.665 25.945 1.00 70.44 196 ALA A N 1
ATOM 1525 C CA . ALA A 1 196 ? -29.506 -11.595 26.469 1.00 70.44 196 ALA A CA 1
ATOM 1526 C C . ALA A 1 196 ? -29.870 -10.155 26.860 1.00 70.44 196 ALA A C 1
ATOM 1528 O O . ALA A 1 196 ? -29.008 -9.345 27.198 1.00 70.44 196 ALA A O 1
ATOM 1529 N N . VAL A 1 197 ? -31.162 -9.840 26.777 1.00 77.12 197 VAL A N 1
ATOM 1530 C CA . VAL A 1 197 ? -31.711 -8.560 27.243 1.00 77.12 197 VAL A CA 1
ATOM 1531 C C . VAL A 1 197 ? -31.538 -8.465 28.762 1.00 77.12 197 VAL A C 1
ATOM 1533 O O . VAL A 1 197 ? -31.618 -9.480 29.451 1.00 77.12 197 VAL A O 1
ATOM 1536 N N . ASP A 1 198 ? -31.277 -7.257 29.256 1.00 76.50 198 ASP A N 1
ATOM 1537 C CA . ASP A 1 198 ? -31.018 -6.908 30.659 1.00 76.50 198 ASP A CA 1
ATOM 1538 C C . ASP A 1 198 ? -29.708 -7.458 31.248 1.00 76.50 198 ASP A C 1
ATOM 1540 O O . ASP A 1 198 ? -29.463 -7.335 32.450 1.00 76.50 198 ASP A O 1
ATOM 1544 N N . GLU A 1 199 ? -28.817 -8.009 30.418 1.00 76.94 199 GLU A N 1
ATOM 1545 C CA . GLU A 1 199 ? -27.472 -8.370 30.863 1.00 76.94 199 GLU A CA 1
ATOM 1546 C C . GLU A 1 199 ? -26.485 -7.194 30.761 1.00 76.94 199 GLU A C 1
ATOM 1548 O O . GLU A 1 199 ? -26.535 -6.410 29.801 1.00 76.94 199 GLU A O 1
ATOM 1553 N N . PRO A 1 200 ? -25.552 -7.069 31.726 1.00 73.94 200 PRO A N 1
ATOM 1554 C CA . PRO A 1 200 ? -24.447 -6.133 31.615 1.00 73.94 200 PRO A CA 1
ATOM 1555 C C . PRO A 1 200 ? -23.479 -6.583 30.515 1.00 73.94 200 PRO A C 1
ATOM 1557 O O . PRO A 1 200 ? -23.066 -7.742 30.439 1.00 73.94 200 PRO A O 1
ATOM 1560 N N . ALA A 1 201 ? -23.099 -5.629 29.676 1.00 73.06 201 ALA A N 1
ATOM 1561 C CA . ALA A 1 201 ? -22.054 -5.743 28.678 1.00 73.06 201 ALA A CA 1
ATOM 1562 C C . ALA A 1 201 ? -21.055 -4.589 28.842 1.00 73.06 201 ALA A C 1
ATOM 1564 O O . ALA A 1 201 ? -21.305 -3.589 29.508 1.00 73.06 201 ALA A O 1
ATOM 1565 N N . TYR A 1 202 ? -19.900 -4.719 28.216 1.00 72.25 202 TYR A N 1
ATOM 1566 C CA . TYR A 1 202 ? -18.793 -3.786 28.274 1.00 72.25 202 TYR A CA 1
ATOM 1567 C C . TYR A 1 202 ? -18.503 -3.304 26.858 1.00 72.25 202 TYR A C 1
ATOM 1569 O O . TYR A 1 202 ? -18.094 -4.080 25.995 1.00 72.25 202 TYR A O 1
ATOM 1577 N N . LEU A 1 203 ? -18.753 -2.020 26.622 1.00 67.94 203 LEU A N 1
ATOM 1578 C CA . LEU A 1 203 ? -18.543 -1.343 25.353 1.00 67.94 203 LEU A CA 1
ATOM 1579 C C . LEU A 1 203 ? -17.074 -0.936 25.212 1.00 67.94 203 LEU A C 1
ATOM 1581 O O . LEU A 1 203 ? -16.575 -0.121 25.993 1.00 67.94 203 LEU A O 1
ATOM 1585 N N . MET A 1 204 ? -16.393 -1.463 24.195 1.00 66.19 204 MET A N 1
ATOM 1586 C CA . MET A 1 204 ? -15.078 -0.974 23.781 1.00 66.19 204 MET A CA 1
ATOM 1587 C C . MET A 1 204 ? -15.226 0.383 23.089 1.00 66.19 204 MET A C 1
ATOM 1589 O O . MET A 1 204 ? -15.688 0.498 21.952 1.00 66.19 204 MET A O 1
ATOM 15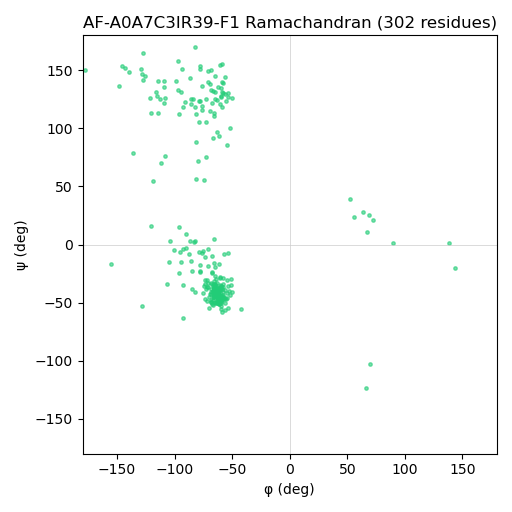93 N N . THR A 1 205 ? -14.845 1.443 23.799 1.00 55.91 205 THR A N 1
ATOM 1594 C CA . THR A 1 205 ? -14.860 2.817 23.274 1.00 55.91 205 THR A CA 1
ATOM 1595 C C . THR A 1 205 ? -13.555 3.224 22.595 1.00 55.91 205 THR A C 1
ATOM 1597 O O . THR A 1 205 ? -13.451 4.341 22.093 1.00 55.91 205 THR A O 1
ATOM 1600 N N . ASP A 1 206 ? -12.540 2.365 22.595 1.00 60.09 206 ASP A N 1
ATOM 1601 C CA . ASP A 1 206 ? -11.243 2.698 22.033 1.00 60.09 206 ASP A CA 1
ATOM 1602 C C . ASP A 1 206 ? -11.271 2.652 20.497 1.00 60.09 206 ASP A C 1
ATOM 1604 O O . ASP A 1 206 ? -11.839 1.770 19.848 1.00 60.09 206 ASP A O 1
ATOM 1608 N N . THR A 1 207 ? -10.651 3.661 19.891 1.00 59.34 207 THR A N 1
ATOM 1609 C CA . THR A 1 207 ? -10.672 3.860 18.439 1.00 59.34 207 THR A CA 1
ATOM 1610 C C . THR A 1 207 ? -9.910 2.758 17.703 1.00 59.34 207 THR A C 1
ATOM 1612 O O . THR A 1 207 ? -10.193 2.492 16.537 1.00 59.34 207 THR A O 1
ATOM 1615 N N . TYR A 1 208 ? -8.961 2.093 18.370 1.00 62.34 208 TYR A N 1
ATOM 1616 C CA . TYR A 1 208 ? -8.202 0.985 17.795 1.00 62.34 208 TYR A CA 1
ATOM 1617 C C . TYR A 1 208 ? -9.078 -0.244 17.522 1.00 62.34 208 TYR A C 1
ATOM 1619 O O . TYR A 1 208 ? -9.087 -0.723 16.388 1.00 62.34 208 TYR A O 1
ATOM 1627 N N . HIS A 1 209 ? -9.848 -0.728 18.503 1.00 61.72 209 HIS A N 1
ATOM 1628 C CA . HIS A 1 209 ? -10.727 -1.882 18.298 1.00 61.72 209 HIS A CA 1
ATOM 1629 C C . HIS A 1 209 ? -11.841 -1.592 17.278 1.00 61.72 209 HIS A C 1
ATOM 1631 O O . HIS A 1 209 ? -12.136 -2.443 16.437 1.00 61.72 209 HIS A O 1
ATOM 1637 N N . GLN A 1 210 ? -12.364 -0.361 17.241 1.00 61.22 210 GLN A N 1
ATOM 1638 C CA . GLN A 1 210 ? -13.298 0.082 16.194 1.00 61.22 210 GLN A CA 1
ATOM 1639 C C . GLN A 1 210 ? -12.661 0.079 14.793 1.00 61.22 210 GLN A C 1
ATOM 1641 O O . GLN A 1 210 ? -13.255 -0.424 13.836 1.00 61.22 210 GLN A O 1
ATOM 1646 N N . ALA A 1 211 ? -11.438 0.604 14.659 1.00 63.53 211 ALA A N 1
ATOM 1647 C CA . ALA A 1 211 ? -10.705 0.606 13.394 1.00 63.53 211 ALA A CA 1
ATOM 1648 C C . ALA A 1 211 ? -10.344 -0.816 12.933 1.00 63.53 211 ALA A C 1
ATOM 1650 O O . ALA A 1 211 ? -10.430 -1.111 11.739 1.00 63.53 211 ALA A O 1
ATOM 1651 N N . ARG A 1 212 ? -9.991 -1.705 13.868 1.00 67.31 212 ARG A N 1
ATOM 1652 C CA . ARG A 1 212 ? -9.690 -3.115 13.600 1.00 67.31 212 ARG A CA 1
ATOM 1653 C C . ARG A 1 212 ? -10.921 -3.885 13.130 1.00 67.31 212 ARG A C 1
ATOM 1655 O O . ARG A 1 212 ? -10.824 -4.571 12.122 1.00 67.31 212 ARG A O 1
ATOM 1662 N N . ALA A 1 213 ? -12.074 -3.720 13.780 1.00 62.75 213 ALA A N 1
ATOM 1663 C CA . ALA A 1 213 ? -13.324 -4.362 13.358 1.00 62.75 213 ALA A CA 1
ATOM 1664 C C . ALA A 1 213 ? -13.737 -3.942 11.934 1.00 62.75 213 ALA A C 1
ATOM 1666 O O . ALA A 1 213 ? -14.247 -4.741 11.144 1.00 62.75 213 ALA A O 1
ATOM 1667 N N . LEU A 1 214 ? -13.477 -2.683 11.566 1.00 62.19 214 LEU A N 1
ATOM 1668 C CA . LEU A 1 214 ? -13.705 -2.214 10.204 1.00 62.19 214 LEU A CA 1
ATOM 1669 C C . LEU A 1 214 ? -12.725 -2.820 9.200 1.00 62.19 214 LEU A C 1
ATOM 1671 O O . LEU A 1 214 ? -13.141 -3.186 8.095 1.00 62.19 214 LEU A O 1
ATOM 1675 N N . TYR A 1 215 ? -11.447 -2.886 9.582 1.00 65.88 215 TYR A N 1
ATOM 1676 C CA . TYR A 1 215 ? -10.421 -3.560 8.801 1.00 65.88 215 TYR A CA 1
ATOM 1677 C C . TYR A 1 215 ? -10.859 -5.002 8.562 1.00 65.88 215 TYR A C 1
ATOM 1679 O O . TYR A 1 215 ? -11.132 -5.323 7.418 1.00 65.88 215 TYR A O 1
ATOM 1687 N N . GLU A 1 216 ? -11.149 -5.795 9.595 1.00 68.25 216 GLU A N 1
ATOM 1688 C CA . GLU A 1 216 ? -11.601 -7.191 9.453 1.00 68.25 216 GLU A CA 1
ATOM 1689 C C . GLU A 1 216 ? -12.791 -7.350 8.484 1.00 68.25 216 GLU A C 1
ATOM 1691 O O . GLU A 1 216 ? -12.861 -8.312 7.716 1.00 68.25 216 GLU A O 1
ATOM 1696 N N . LYS A 1 217 ? -13.705 -6.370 8.437 1.00 68.81 217 LYS A N 1
ATOM 1697 C CA . LYS A 1 217 ? -14.840 -6.360 7.501 1.00 68.81 217 LYS A CA 1
ATOM 1698 C C . LYS A 1 217 ? -14.465 -6.016 6.049 1.00 68.81 217 LYS A C 1
ATOM 1700 O O . LYS A 1 217 ? -15.086 -6.547 5.127 1.00 68.81 217 LYS A O 1
ATOM 1705 N N . HIS A 1 218 ? -13.504 -5.119 5.818 1.00 74.88 218 HIS A N 1
ATOM 1706 C CA . HIS A 1 218 ? -13.134 -4.604 4.484 1.00 74.88 218 HIS A CA 1
ATOM 1707 C C . HIS A 1 218 ? -11.672 -4.871 4.094 1.00 74.88 218 HIS A C 1
ATOM 1709 O O . HIS A 1 218 ? -11.170 -4.297 3.126 1.00 74.88 218 HIS A O 1
ATOM 1715 N N . ASP A 1 219 ? -11.025 -5.776 4.815 1.00 78.69 219 ASP A N 1
ATOM 1716 C CA . ASP A 1 219 ? -9.614 -6.149 4.804 1.00 78.69 219 ASP A CA 1
ATOM 1717 C C . ASP A 1 219 ? -9.070 -6.247 3.376 1.00 78.69 219 ASP A C 1
ATOM 1719 O O . ASP A 1 219 ? -8.143 -5.542 2.966 1.00 78.69 219 ASP A O 1
ATOM 1723 N N . PHE A 1 220 ? -9.731 -7.078 2.571 1.00 85.94 220 PHE A N 1
ATOM 1724 C CA . PHE A 1 220 ? -9.380 -7.277 1.173 1.00 85.94 220 PHE A CA 1
ATOM 1725 C C . PHE A 1 220 ? -9.488 -5.983 0.352 1.00 85.94 220 PHE A C 1
ATOM 1727 O O . PHE A 1 220 ? -8.577 -5.643 -0.400 1.00 85.94 220 PHE A O 1
ATOM 1734 N N . TRP A 1 221 ? -10.595 -5.251 0.483 1.00 84.50 221 TRP A N 1
ATOM 1735 C CA . TRP A 1 221 ? -10.905 -4.099 -0.365 1.00 84.50 221 TRP A CA 1
ATOM 1736 C C . TRP A 1 221 ? -10.013 -2.897 -0.088 1.00 84.50 221 TRP A C 1
ATOM 1738 O O . TRP A 1 221 ? -9.617 -2.218 -1.034 1.00 84.50 221 TRP A O 1
ATOM 1748 N N . ILE A 1 222 ? -9.656 -2.658 1.175 1.00 84.75 222 ILE A N 1
ATOM 1749 C CA . ILE A 1 222 ? -8.762 -1.563 1.565 1.00 84.75 222 ILE A CA 1
ATOM 1750 C C . ILE A 1 222 ? -7.392 -1.758 0.908 1.00 84.75 222 ILE A C 1
ATOM 1752 O O . ILE A 1 222 ? -6.889 -0.870 0.214 1.00 84.75 222 ILE A O 1
ATOM 1756 N N . VAL A 1 223 ? -6.811 -2.950 1.064 1.00 88.50 223 VAL A N 1
ATOM 1757 C CA . VAL A 1 223 ? -5.493 -3.272 0.503 1.00 88.50 223 VAL A CA 1
ATOM 1758 C C . VAL A 1 223 ? -5.544 -3.346 -1.019 1.00 88.50 223 VAL A C 1
ATOM 1760 O O . VAL A 1 223 ? -4.643 -2.834 -1.684 1.00 88.50 223 VAL A O 1
ATOM 1763 N N . PHE A 1 224 ? -6.600 -3.930 -1.588 1.00 90.00 224 PHE A N 1
ATOM 1764 C CA . PHE A 1 224 ? -6.784 -4.020 -3.034 1.00 90.00 224 PHE A CA 1
ATOM 1765 C C . PHE A 1 224 ? -6.877 -2.632 -3.675 1.00 90.00 224 PHE A C 1
ATOM 1767 O O . PHE A 1 224 ? -6.150 -2.344 -4.628 1.00 90.00 224 PHE A O 1
ATOM 1774 N N . ALA A 1 225 ? -7.718 -1.747 -3.130 1.00 86.19 225 ALA A N 1
ATOM 1775 C CA . ALA A 1 225 ? -7.872 -0.385 -3.626 1.00 86.19 225 ALA A CA 1
ATOM 1776 C C . ALA A 1 225 ? -6.550 0.385 -3.534 1.00 86.19 225 ALA A C 1
ATOM 1778 O O . ALA A 1 225 ? -6.138 1.015 -4.509 1.00 86.19 225 ALA A O 1
ATOM 1779 N N . ALA A 1 226 ? -5.834 0.279 -2.412 1.00 85.94 226 ALA A N 1
ATOM 1780 C CA . ALA A 1 226 ? -4.526 0.904 -2.246 1.00 85.94 226 ALA A CA 1
ATOM 1781 C C . ALA A 1 226 ? -3.463 0.347 -3.213 1.00 85.94 226 ALA A C 1
ATOM 1783 O O . ALA A 1 226 ? -2.627 1.099 -3.705 1.00 85.94 226 ALA A O 1
ATOM 1784 N N . ALA A 1 227 ? -3.484 -0.956 -3.502 1.00 86.31 227 ALA A N 1
ATOM 1785 C CA . ALA A 1 227 ? -2.541 -1.609 -4.411 1.00 86.31 227 ALA A CA 1
ATOM 1786 C C . ALA A 1 227 ? -2.808 -1.290 -5.890 1.00 86.31 227 ALA A C 1
ATOM 1788 O O . ALA A 1 227 ? -1.870 -1.211 -6.689 1.00 86.31 227 ALA A O 1
ATOM 1789 N N . PHE A 1 228 ? -4.080 -1.129 -6.253 1.00 86.12 228 PHE A N 1
ATOM 1790 C CA . PHE A 1 228 ? -4.517 -0.870 -7.620 1.00 86.12 228 PHE A CA 1
ATOM 1791 C C . PHE A 1 228 ? -4.396 0.611 -8.008 1.00 86.12 228 PHE A C 1
ATOM 1793 O O . PHE A 1 228 ? -3.980 0.937 -9.121 1.00 86.12 228 PHE A O 1
ATOM 1800 N N . THR A 1 229 ? -4.739 1.519 -7.096 1.00 81.50 229 THR A N 1
ATOM 1801 C CA . THR A 1 229 ? -4.791 2.964 -7.364 1.00 81.50 229 THR A CA 1
ATOM 1802 C C . THR A 1 229 ? -3.411 3.640 -7.256 1.00 81.50 229 THR A C 1
ATOM 1804 O O . THR A 1 229 ? -2.447 3.035 -6.785 1.00 81.50 229 THR A O 1
ATOM 1807 N N . PRO A 1 230 ? -3.261 4.914 -7.677 1.00 69.88 230 PRO A N 1
ATOM 1808 C CA . PRO A 1 230 ? -2.038 5.708 -7.481 1.00 69.88 230 PRO A CA 1
ATOM 1809 C C . PRO A 1 230 ? -1.705 6.042 -6.014 1.00 69.88 230 PRO A C 1
ATOM 1811 O O . PRO A 1 230 ? -0.771 6.802 -5.763 1.00 69.88 230 PRO A O 1
ATOM 1814 N N . ILE A 1 231 ? -2.471 5.514 -5.058 1.00 74.56 231 ILE A N 1
ATOM 1815 C CA . ILE A 1 231 ? -2.293 5.740 -3.625 1.00 74.56 231 ILE A CA 1
ATOM 1816 C C . ILE A 1 231 ? -0.993 5.058 -3.147 1.00 74.56 231 ILE A C 1
ATOM 1818 O O . ILE A 1 231 ? -0.580 4.043 -3.714 1.00 74.56 231 ILE A O 1
ATOM 1822 N N . PRO A 1 232 ? -0.306 5.585 -2.112 1.00 77.12 232 PRO A N 1
ATOM 1823 C CA . PRO A 1 232 ? 0.921 4.984 -1.596 1.00 77.12 232 PRO A CA 1
ATOM 1824 C C . PRO A 1 232 ? 0.662 3.617 -0.934 1.00 77.12 232 PRO A C 1
ATOM 1826 O O . PRO A 1 232 ? 0.425 3.530 0.269 1.00 77.12 232 PRO A O 1
ATOM 1829 N N . TYR A 1 233 ? 0.760 2.531 -1.702 1.00 86.75 233 TYR A N 1
ATOM 1830 C CA . TYR A 1 233 ? 0.513 1.158 -1.237 1.00 86.75 233 TYR A CA 1
ATOM 1831 C C . TYR A 1 233 ? 1.257 0.785 0.056 1.00 86.75 233 TYR A C 1
ATOM 1833 O O . TYR A 1 233 ? 0.673 0.181 0.948 1.00 86.75 233 TYR A O 1
ATOM 1841 N N . LYS A 1 234 ? 2.524 1.195 0.198 1.00 88.12 234 LYS A N 1
ATOM 1842 C CA . LYS A 1 234 ? 3.353 0.906 1.385 1.00 88.12 234 LYS A CA 1
ATOM 1843 C C . LYS A 1 234 ? 2.772 1.407 2.711 1.00 88.12 234 LYS A C 1
ATOM 1845 O O . LYS A 1 234 ? 3.049 0.841 3.760 1.00 88.12 234 LYS A O 1
ATOM 1850 N N . VAL A 1 235 ? 1.980 2.482 2.679 1.00 85.94 235 VAL A N 1
ATOM 1851 C CA . VAL A 1 235 ? 1.318 2.990 3.889 1.00 85.94 235 VAL A CA 1
ATOM 1852 C C . VAL A 1 235 ? 0.308 1.956 4.363 1.00 85.94 235 VAL A C 1
ATOM 1854 O O . VAL A 1 235 ? 0.273 1.620 5.540 1.00 85.94 235 VAL A O 1
ATOM 1857 N N . PHE A 1 236 ? -0.446 1.386 3.424 1.00 87.75 236 PHE A N 1
ATOM 1858 C CA . PHE A 1 236 ? -1.447 0.369 3.704 1.00 87.75 236 PHE A CA 1
ATOM 1859 C C . PHE A 1 236 ? -0.826 -0.983 4.047 1.00 87.75 236 PHE A C 1
ATOM 1861 O O . PHE A 1 236 ? -1.405 -1.693 4.856 1.00 87.75 236 PHE A O 1
ATOM 1868 N N . THR A 1 237 ? 0.351 -1.343 3.524 1.00 90.75 237 THR A N 1
ATOM 1869 C CA . THR A 1 237 ? 1.022 -2.592 3.934 1.00 90.75 237 THR A CA 1
ATOM 1870 C C . THR A 1 237 ? 1.522 -2.542 5.366 1.00 90.75 237 THR A C 1
ATOM 1872 O O . THR A 1 237 ? 1.241 -3.455 6.138 1.00 90.75 237 THR A O 1
ATOM 1875 N N . ILE A 1 238 ? 2.202 -1.456 5.742 1.00 87.75 238 ILE A N 1
ATOM 1876 C CA . ILE A 1 238 ? 2.663 -1.247 7.117 1.00 87.75 238 ILE A CA 1
ATOM 1877 C C . ILE A 1 238 ? 1.454 -1.142 8.050 1.00 87.75 238 ILE A C 1
ATOM 1879 O O . ILE A 1 238 ? 1.442 -1.771 9.104 1.00 87.75 238 ILE A O 1
ATOM 1883 N N . LEU A 1 239 ? 0.413 -0.407 7.648 1.00 83.75 239 LEU A N 1
ATOM 1884 C CA . LEU A 1 239 ? -0.820 -0.283 8.423 1.00 83.75 239 LEU A CA 1
ATOM 1885 C C . LEU A 1 239 ? -1.534 -1.629 8.595 1.00 83.75 239 LEU A C 1
ATOM 1887 O O . LEU A 1 239 ? -1.972 -1.926 9.696 1.00 83.75 239 LEU A O 1
ATOM 1891 N N . SER A 1 240 ? -1.584 -2.469 7.559 1.00 86.88 240 SER A N 1
ATOM 1892 C CA . SER A 1 240 ? -2.151 -3.824 7.651 1.00 86.88 240 SER A CA 1
ATOM 1893 C C . SER A 1 240 ? -1.388 -4.682 8.663 1.00 86.88 240 SER A C 1
ATOM 1895 O O . SER A 1 240 ? -1.999 -5.422 9.428 1.00 86.88 240 SER A O 1
ATOM 1897 N N . GLY A 1 241 ? -0.059 -4.543 8.715 1.00 85.69 241 GLY A N 1
ATOM 1898 C CA . GLY A 1 241 ? 0.777 -5.184 9.730 1.00 85.69 241 GLY A CA 1
ATOM 1899 C C . GLY A 1 241 ? 0.518 -4.659 11.143 1.00 85.69 241 GLY A C 1
ATOM 1900 O O . GLY A 1 241 ? 0.361 -5.447 12.072 1.00 85.69 241 GLY A O 1
ATOM 1901 N N . LEU A 1 242 ? 0.422 -3.333 11.300 1.00 79.69 242 LEU A N 1
ATOM 1902 C CA . LEU A 1 242 ? 0.095 -2.680 12.576 1.00 79.69 242 LEU A CA 1
ATOM 1903 C C . LEU A 1 242 ? -1.300 -3.075 13.084 1.00 79.69 242 LEU A C 1
ATOM 1905 O O . LEU A 1 242 ? -1.492 -3.263 14.279 1.00 79.69 242 LEU A O 1
ATOM 1909 N N . MET A 1 243 ? -2.266 -3.221 12.179 1.00 76.38 243 MET A N 1
ATOM 1910 C CA . MET A 1 243 ? -3.636 -3.638 12.493 1.00 76.38 243 MET A CA 1
ATOM 1911 C C . MET A 1 243 ? -3.788 -5.161 12.610 1.00 76.38 243 MET A C 1
ATOM 1913 O O . MET A 1 243 ? -4.890 -5.634 12.861 1.00 76.38 243 MET A O 1
ATOM 1917 N N . GLN A 1 244 ? -2.696 -5.924 12.464 1.00 76.50 244 GLN A N 1
ATOM 1918 C CA . GLN A 1 244 ? -2.679 -7.391 12.525 1.00 76.50 244 GLN A CA 1
ATOM 1919 C C . GLN A 1 244 ? -3.699 -8.061 11.588 1.00 76.50 244 GLN A C 1
ATOM 1921 O O . GLN A 1 244 ? -4.323 -9.064 11.935 1.00 76.50 244 GLN A O 1
ATOM 1926 N N . MET A 1 245 ? -3.858 -7.502 10.390 1.00 81.38 245 MET A N 1
ATOM 1927 C CA . MET A 1 245 ? -4.733 -8.028 9.348 1.00 81.38 245 MET A CA 1
ATOM 1928 C C . MET A 1 245 ? -4.376 -9.479 9.001 1.00 81.38 245 MET A C 1
ATOM 1930 O O . MET A 1 245 ? -3.203 -9.843 8.933 1.00 81.38 245 MET A O 1
ATOM 1934 N N . GLN A 1 246 ? -5.374 -10.311 8.699 1.00 84.00 246 GLN A N 1
ATOM 1935 C CA . GLN A 1 246 ? -5.108 -11.693 8.303 1.00 84.00 246 GLN A CA 1
ATOM 1936 C C . GLN A 1 246 ? -4.202 -11.754 7.060 1.00 84.00 246 GLN A C 1
ATOM 1938 O O . GLN A 1 246 ? -4.470 -11.140 6.022 1.00 84.00 246 GLN A O 1
ATOM 1943 N N . LEU A 1 247 ? -3.140 -12.561 7.147 1.00 87.38 247 LEU A N 1
ATOM 1944 C CA . LEU A 1 247 ? -2.109 -12.642 6.109 1.00 87.38 247 LEU A CA 1
ATOM 1945 C C . LEU A 1 247 ? -2.663 -13.101 4.753 1.00 87.38 247 LEU A C 1
ATOM 1947 O O . LEU A 1 247 ? -2.201 -12.647 3.708 1.00 87.38 247 LEU A O 1
ATOM 1951 N N . VAL A 1 248 ? -3.651 -13.999 4.757 1.00 89.38 248 VAL A N 1
ATOM 1952 C CA . VAL A 1 248 ? -4.206 -14.589 3.532 1.00 89.38 248 VAL A CA 1
ATOM 1953 C C . VAL A 1 248 ? -5.008 -13.558 2.718 1.00 89.38 248 VAL A C 1
ATOM 1955 O O . VAL A 1 248 ? -4.647 -13.340 1.557 1.00 89.38 248 VAL A O 1
ATOM 1958 N N . PRO A 1 249 ? -6.021 -12.858 3.277 1.00 88.06 249 PRO A N 1
ATOM 1959 C CA . PRO A 1 249 ? -6.685 -11.746 2.592 1.00 88.06 249 PRO A CA 1
ATOM 1960 C C . PRO A 1 249 ? -5.714 -10.666 2.118 1.00 88.06 249 PRO A C 1
ATOM 1962 O O . PRO A 1 249 ? -5.831 -10.194 0.986 1.00 88.06 249 PRO A O 1
ATOM 1965 N N . PHE A 1 250 ? -4.723 -10.321 2.946 1.00 91.38 250 PHE A N 1
ATOM 1966 C CA . PHE A 1 250 ? -3.698 -9.339 2.603 1.00 91.38 250 PHE A CA 1
ATOM 1967 C C . PHE A 1 250 ? -2.905 -9.766 1.366 1.00 91.38 250 PHE A C 1
ATOM 1969 O O . PHE A 1 250 ? -2.754 -8.990 0.419 1.00 91.38 250 PHE A O 1
ATOM 1976 N N . LEU A 1 251 ? -2.424 -11.013 1.353 1.00 94.00 251 LEU A N 1
ATOM 1977 C CA . LEU A 1 251 ? -1.623 -11.557 0.265 1.00 94.00 251 LEU A CA 1
ATOM 1978 C C . LEU A 1 251 ? -2.416 -11.586 -1.043 1.00 94.00 251 LEU A C 1
ATOM 1980 O O . LEU A 1 251 ? -1.894 -11.159 -2.070 1.00 94.00 251 LEU A O 1
ATOM 1984 N N . PHE A 1 252 ? -3.675 -12.030 -1.015 1.00 94.44 252 PHE A N 1
ATOM 1985 C CA . PHE A 1 252 ? -4.524 -12.044 -2.207 1.00 94.44 252 PHE A CA 1
ATOM 1986 C C . PHE A 1 252 ? -4.851 -10.635 -2.704 1.00 94.44 252 PHE A C 1
ATOM 1988 O O . PHE A 1 252 ? -4.686 -10.358 -3.892 1.00 94.44 252 PHE A O 1
ATOM 1995 N N . ALA A 1 253 ? -5.261 -9.727 -1.817 1.00 92.19 253 ALA A N 1
ATOM 1996 C CA . ALA A 1 253 ? -5.556 -8.342 -2.177 1.00 92.19 253 ALA A CA 1
ATOM 1997 C C . ALA A 1 253 ? -4.334 -7.643 -2.791 1.00 92.19 253 ALA A C 1
ATOM 1999 O O . ALA A 1 253 ? -4.434 -7.016 -3.849 1.00 92.19 253 ALA A O 1
ATOM 2000 N N . SER A 1 254 ? -3.167 -7.811 -2.161 1.00 93.81 254 SER A N 1
ATOM 2001 C CA . SER A 1 254 ? -1.880 -7.321 -2.652 1.00 93.81 254 SER A CA 1
ATOM 2002 C C . SER A 1 254 ? -1.536 -7.912 -4.015 1.00 93.81 254 SER A C 1
ATOM 2004 O O . SER A 1 254 ? -1.284 -7.164 -4.961 1.00 93.81 254 SER A O 1
ATOM 2006 N N . ALA A 1 255 ? -1.566 -9.241 -4.139 1.00 95.25 255 ALA A N 1
ATOM 2007 C CA . ALA A 1 255 ? -1.182 -9.935 -5.358 1.00 95.25 255 ALA A CA 1
ATOM 2008 C C . ALA A 1 255 ? -2.061 -9.527 -6.535 1.00 95.25 255 ALA A C 1
ATOM 2010 O O . ALA A 1 255 ? -1.531 -9.195 -7.595 1.00 95.25 255 ALA A O 1
ATOM 2011 N N . ILE A 1 256 ? -3.381 -9.481 -6.351 1.00 95.38 256 ILE A N 1
ATOM 2012 C CA . ILE A 1 256 ? -4.314 -9.100 -7.413 1.00 95.38 256 ILE A CA 1
ATOM 2013 C C . ILE A 1 256 ? -4.143 -7.616 -7.753 1.00 95.38 256 ILE A C 1
ATOM 2015 O O . ILE A 1 256 ? -3.970 -7.283 -8.926 1.00 95.38 256 ILE A O 1
ATOM 2019 N N . GLY A 1 257 ? -4.138 -6.720 -6.763 1.00 91.69 257 GLY A N 1
ATOM 2020 C CA . GLY A 1 257 ? -4.040 -5.277 -7.001 1.00 91.69 257 GLY A CA 1
ATOM 2021 C C . GLY A 1 257 ? -2.722 -4.873 -7.667 1.00 91.69 257 GLY A C 1
ATOM 2022 O O . GLY A 1 257 ? -2.727 -4.194 -8.698 1.00 91.69 257 GLY A O 1
ATOM 2023 N N . ARG A 1 258 ? -1.587 -5.359 -7.142 1.00 92.38 258 ARG A N 1
ATOM 2024 C CA . ARG A 1 258 ? -0.252 -5.078 -7.693 1.00 92.38 258 ARG A CA 1
ATOM 2025 C C . ARG A 1 258 ? -0.068 -5.689 -9.071 1.00 92.38 258 ARG A C 1
ATOM 2027 O O . ARG A 1 258 ? 0.381 -4.986 -9.976 1.00 92.38 258 ARG A O 1
ATOM 2034 N N . SER A 1 259 ? -0.467 -6.949 -9.257 1.00 94.62 259 SER A N 1
ATOM 2035 C CA . SER A 1 259 ? -0.377 -7.586 -10.573 1.00 94.62 259 SER A CA 1
ATOM 2036 C C . SER A 1 259 ? -1.216 -6.832 -11.589 1.00 94.62 259 SER A C 1
ATOM 2038 O O . SER A 1 259 ? -0.702 -6.461 -12.636 1.00 94.62 259 SER A O 1
ATOM 2040 N N . THR A 1 260 ? -2.465 -6.493 -11.266 1.00 92.50 260 THR A N 1
ATOM 2041 C CA . THR A 1 260 ? -3.332 -5.753 -12.192 1.00 92.50 260 THR A CA 1
ATOM 2042 C C . THR A 1 260 ? -2.690 -4.436 -12.626 1.00 92.50 260 THR A C 1
ATOM 2044 O O . THR A 1 260 ? -2.628 -4.157 -13.821 1.00 92.50 260 THR A O 1
ATOM 2047 N N . ARG A 1 261 ? -2.131 -3.656 -11.692 1.00 88.75 261 ARG A N 1
ATOM 2048 C CA . ARG A 1 261 ? -1.449 -2.392 -12.005 1.00 88.75 261 ARG A CA 1
ATOM 2049 C C . ARG A 1 261 ? -0.262 -2.592 -12.952 1.00 88.75 261 ARG A C 1
ATOM 2051 O O . ARG A 1 261 ? -0.205 -1.959 -14.007 1.00 88.75 261 ARG A O 1
ATOM 2058 N N . PHE A 1 262 ? 0.691 -3.455 -12.595 1.00 91.94 262 PHE A N 1
ATOM 2059 C CA . PHE A 1 262 ? 1.905 -3.635 -13.398 1.00 91.94 262 PHE A CA 1
ATOM 2060 C C . PHE A 1 262 ? 1.610 -4.292 -14.744 1.00 91.94 262 PHE A C 1
ATOM 2062 O O . PHE A 1 262 ? 2.191 -3.895 -15.754 1.00 91.94 262 PHE A O 1
ATOM 2069 N N . PHE A 1 263 ? 0.694 -5.261 -14.785 1.00 94.06 263 PHE A N 1
ATOM 2070 C CA . PHE A 1 263 ? 0.269 -5.893 -16.029 1.00 94.06 263 PHE A CA 1
ATOM 2071 C C . PHE A 1 263 ? -0.512 -4.938 -16.918 1.00 94.06 263 PHE A C 1
ATOM 2073 O O . PHE A 1 263 ? -0.344 -5.021 -18.126 1.00 94.06 263 PHE A O 1
ATOM 2080 N N . LEU A 1 264 ? -1.294 -4.004 -16.376 1.00 90.62 264 LEU A N 1
ATOM 2081 C CA . LEU A 1 264 ? -1.945 -2.969 -17.179 1.00 90.62 264 LEU A CA 1
ATOM 2082 C C . LEU A 1 264 ? -0.891 -2.101 -17.875 1.00 90.62 264 LEU A C 1
ATOM 2084 O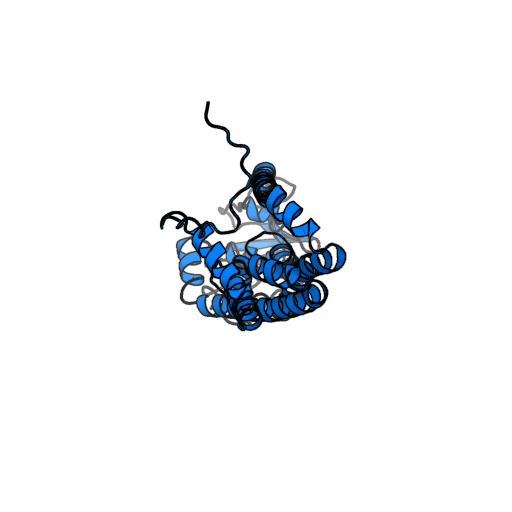 O . LEU A 1 264 ? -0.933 -1.941 -19.094 1.00 90.62 264 LEU A O 1
ATOM 2088 N N . VAL A 1 265 ? 0.111 -1.615 -17.137 1.00 88.38 265 VAL A N 1
ATOM 2089 C CA . VAL A 1 265 ? 1.223 -0.839 -17.716 1.00 88.38 265 VAL A CA 1
ATOM 2090 C C . VAL A 1 265 ? 2.000 -1.673 -18.741 1.00 88.38 265 VAL A C 1
ATOM 2092 O O . VAL A 1 265 ? 2.244 -1.218 -19.860 1.00 88.38 265 VAL A O 1
ATOM 2095 N N . GLY A 1 266 ? 2.350 -2.911 -18.392 1.00 90.62 266 GLY A N 1
ATOM 2096 C CA . GLY A 1 266 ? 3.054 -3.837 -19.274 1.00 90.62 266 GLY A CA 1
ATOM 2097 C C . GLY A 1 266 ? 2.267 -4.142 -20.548 1.00 90.62 266 GLY A C 1
ATOM 2098 O O . GLY A 1 266 ? 2.819 -4.054 -21.637 1.00 90.62 266 GLY A O 1
ATOM 2099 N N . ALA A 1 267 ? 0.971 -4.430 -20.442 1.00 91.69 267 ALA A N 1
ATOM 2100 C CA . ALA A 1 267 ? 0.094 -4.744 -21.566 1.00 91.69 267 ALA A CA 1
ATOM 2101 C C . ALA A 1 267 ? -0.105 -3.543 -22.493 1.00 91.69 267 ALA A C 1
ATOM 2103 O O . ALA A 1 267 ? -0.064 -3.705 -23.711 1.00 91.69 267 ALA A O 1
ATOM 2104 N N . LEU A 1 268 ? -0.242 -2.330 -21.947 1.00 89.62 268 LEU A N 1
ATOM 2105 C CA . LEU A 1 268 ? -0.283 -1.111 -22.757 1.00 89.62 268 LEU A CA 1
ATOM 2106 C C . LEU A 1 268 ? 1.013 -0.937 -23.556 1.00 89.62 268 LEU A C 1
ATOM 2108 O O . LEU A 1 268 ? 0.980 -0.645 -24.751 1.00 89.62 268 LEU A O 1
ATOM 2112 N N . ILE A 1 269 ? 2.168 -1.166 -22.935 1.00 89.56 269 ILE A N 1
ATOM 2113 C CA . ILE A 1 269 ? 3.452 -1.093 -23.639 1.00 89.56 269 ILE A CA 1
ATOM 2114 C C . ILE A 1 269 ? 3.577 -2.214 -24.675 1.00 89.56 269 ILE A C 1
ATOM 2116 O O . ILE A 1 269 ? 4.061 -1.962 -25.777 1.00 89.56 269 ILE A O 1
ATOM 2120 N N . PHE A 1 270 ? 3.129 -3.426 -24.350 1.00 89.50 270 PHE A N 1
ATOM 2121 C CA . PHE A 1 270 ? 3.120 -4.566 -25.262 1.00 89.50 270 PHE A CA 1
ATOM 2122 C C . PHE A 1 270 ? 2.290 -4.280 -26.518 1.00 89.50 270 PHE A C 1
ATOM 2124 O O . PHE A 1 270 ? 2.757 -4.535 -27.627 1.00 89.50 270 PHE A O 1
ATOM 2131 N N . ALA A 1 271 ? 1.085 -3.732 -26.342 1.00 87.75 271 ALA A N 1
ATOM 2132 C CA . ALA A 1 271 ? 0.140 -3.471 -27.421 1.00 87.75 271 ALA A CA 1
ATOM 2133 C C . ALA A 1 271 ? 0.534 -2.257 -28.274 1.00 87.75 271 ALA A C 1
ATOM 2135 O O . ALA A 1 271 ? 0.438 -2.305 -29.498 1.00 87.75 271 ALA A O 1
ATOM 2136 N N . PHE A 1 272 ? 0.990 -1.171 -27.644 1.00 83.31 272 PHE A N 1
ATOM 2137 C CA . PHE A 1 272 ? 1.174 0.107 -28.332 1.00 83.31 272 PHE A CA 1
ATOM 2138 C C . PHE A 1 272 ? 2.648 0.456 -28.581 1.00 83.31 272 PHE A C 1
ATOM 2140 O O . PHE A 1 272 ? 2.967 1.032 -29.616 1.00 83.31 272 PHE A O 1
ATOM 2147 N N . GLY A 1 273 ? 3.584 0.092 -27.702 1.00 75.31 273 GLY A N 1
ATOM 2148 C CA . GLY A 1 273 ? 5.018 0.347 -27.892 1.00 75.31 273 GLY A CA 1
ATOM 2149 C C . GLY A 1 273 ? 5.403 1.838 -27.874 1.00 75.31 273 GLY A C 1
ATOM 2150 O O . GLY A 1 273 ? 5.159 2.550 -26.902 1.00 75.31 273 GLY A O 1
ATOM 2151 N N . LYS A 1 274 ? 6.044 2.332 -28.947 1.00 67.12 274 LYS A N 1
ATOM 2152 C CA . LYS A 1 274 ? 6.629 3.695 -29.044 1.00 67.12 274 LYS A CA 1
ATOM 2153 C C . LYS A 1 274 ? 5.656 4.887 -28.833 1.00 67.12 274 LYS A C 1
ATOM 2155 O O . LYS A 1 274 ? 6.115 5.895 -28.291 1.00 67.12 274 LYS A O 1
ATOM 2160 N N . PRO A 1 275 ? 4.361 4.849 -29.218 1.00 72.62 275 PRO A N 1
ATOM 2161 C CA . PRO A 1 275 ? 3.391 5.923 -28.973 1.00 72.62 275 PRO A CA 1
ATOM 2162 C C . PRO A 1 275 ? 3.067 6.135 -27.488 1.00 72.62 275 PRO A C 1
ATOM 2164 O O . PRO A 1 275 ? 2.837 7.275 -27.086 1.00 72.62 275 PRO A O 1
ATOM 2167 N N . VAL A 1 276 ? 3.112 5.080 -26.661 1.00 69.38 276 VAL A N 1
ATOM 2168 C CA . VAL A 1 276 ? 2.811 5.165 -25.217 1.00 69.38 276 VAL A CA 1
ATOM 2169 C C . VAL A 1 276 ? 3.747 6.134 -24.505 1.00 69.38 276 VAL A C 1
ATOM 2171 O O . VAL A 1 276 ? 3.293 6.900 -23.660 1.00 69.38 276 VAL A O 1
ATOM 2174 N N . ARG A 1 277 ? 5.020 6.202 -24.916 1.00 63.62 277 ARG A N 1
ATOM 2175 C CA . ARG A 1 277 ? 5.998 7.146 -24.355 1.00 63.62 277 ARG A CA 1
ATOM 2176 C C . ARG A 1 277 ? 5.513 8.598 -24.426 1.00 63.62 277 ARG A C 1
ATOM 2178 O O . ARG A 1 277 ? 5.578 9.316 -23.438 1.00 63.62 277 ARG A O 1
ATOM 2185 N N . ARG A 1 278 ? 4.970 9.016 -25.578 1.00 64.56 278 ARG A N 1
ATOM 2186 C CA . ARG A 1 278 ? 4.470 10.389 -25.776 1.00 64.56 278 ARG A CA 1
ATOM 2187 C C . ARG A 1 278 ? 3.174 10.663 -25.018 1.00 64.56 278 ARG A C 1
ATOM 2189 O O . ARG A 1 278 ? 2.937 11.809 -24.652 1.00 64.56 278 ARG A O 1
ATOM 2196 N N . PHE A 1 279 ? 2.337 9.647 -24.811 1.00 68.81 279 PHE A N 1
ATOM 2197 C CA . PHE A 1 279 ? 1.110 9.785 -24.030 1.00 68.81 279 PHE A CA 1
ATOM 2198 C C . PHE A 1 279 ? 1.432 9.941 -22.540 1.00 68.81 279 PHE A C 1
ATOM 2200 O O . PHE A 1 279 ? 0.975 10.888 -21.909 1.00 68.81 279 PHE A O 1
ATOM 2207 N N . ILE A 1 280 ? 2.283 9.072 -21.993 1.00 65.38 280 ILE A N 1
ATOM 2208 C CA . ILE A 1 280 ? 2.647 9.107 -20.574 1.00 65.38 280 ILE A CA 1
ATOM 2209 C C . ILE A 1 280 ? 3.332 10.433 -20.227 1.00 65.38 280 ILE A C 1
ATOM 2211 O O . ILE A 1 280 ? 2.856 11.128 -19.335 1.00 65.38 280 ILE A O 1
ATOM 2215 N N . ASP A 1 281 ? 4.339 10.860 -20.994 1.00 60.59 281 ASP A N 1
ATOM 2216 C CA . ASP A 1 281 ? 5.033 12.134 -20.741 1.00 60.59 281 ASP A CA 1
ATOM 2217 C C . ASP A 1 281 ? 4.093 13.357 -20.819 1.00 60.59 281 ASP A C 1
ATOM 2219 O O . ASP A 1 281 ? 4.315 14.361 -20.142 1.00 60.59 281 ASP A O 1
ATOM 2223 N N . ARG A 1 282 ? 3.026 13.286 -21.629 1.00 66.06 282 ARG A N 1
ATOM 2224 C CA . ARG A 1 282 ? 2.072 14.389 -21.831 1.00 66.06 282 ARG A CA 1
ATOM 2225 C C . ARG A 1 282 ? 0.966 14.436 -20.777 1.00 66.06 282 ARG A C 1
ATOM 2227 O O . ARG A 1 282 ? 0.569 15.530 -20.384 1.00 66.06 282 ARG A O 1
ATOM 2234 N N . TYR A 1 283 ? 0.459 13.287 -20.337 1.00 68.50 283 TYR A N 1
ATOM 2235 C CA . TYR A 1 283 ? -0.717 13.217 -19.464 1.00 68.50 283 TYR A CA 1
ATOM 2236 C C . TYR A 1 283 ? -0.390 12.888 -18.004 1.00 68.50 283 TYR A C 1
ATOM 2238 O O . TYR A 1 283 ? -1.235 13.137 -17.151 1.00 68.50 283 TYR A O 1
ATOM 2246 N N . PHE A 1 284 ? 0.812 12.397 -17.674 1.00 63.00 284 PHE A N 1
ATOM 2247 C CA . PHE A 1 284 ? 1.163 11.977 -16.309 1.00 63.00 284 PHE A CA 1
ATOM 2248 C C . PHE A 1 284 ? 0.947 13.076 -15.258 1.00 63.00 284 PHE A C 1
ATOM 2250 O O . PHE A 1 284 ? 0.307 12.826 -14.236 1.00 63.00 284 PHE A O 1
ATOM 2257 N N . ASN A 1 285 ? 1.412 14.304 -15.524 1.00 59.97 285 ASN A N 1
ATOM 2258 C CA . ASN A 1 285 ? 1.226 15.430 -14.600 1.00 59.97 285 ASN A CA 1
ATOM 2259 C C . ASN A 1 285 ? -0.255 15.793 -14.427 1.00 59.97 285 ASN A C 1
ATOM 2261 O O . ASN A 1 285 ? -0.693 16.048 -13.309 1.00 59.97 285 ASN A O 1
ATOM 2265 N N . LEU A 1 286 ? -1.029 15.780 -15.517 1.00 70.12 286 LEU A N 1
ATOM 2266 C CA . LEU A 1 286 ? -2.452 16.118 -15.488 1.00 70.12 286 LEU A CA 1
ATOM 2267 C C . LEU A 1 286 ? -3.272 15.045 -14.765 1.00 70.12 286 LEU A C 1
ATOM 2269 O O . LEU A 1 286 ? -4.097 15.383 -13.926 1.00 70.12 286 LEU A O 1
ATOM 2273 N N . ILE A 1 287 ? -3.025 13.766 -15.056 1.00 68.31 287 ILE A N 1
ATOM 2274 C CA . ILE A 1 287 ? -3.705 12.633 -14.415 1.00 68.31 287 ILE A CA 1
ATOM 2275 C C . ILE A 1 287 ? -3.380 12.602 -12.920 1.00 68.31 287 ILE A C 1
ATOM 2277 O O . ILE A 1 287 ? -4.285 12.429 -12.109 1.00 68.31 287 ILE A O 1
ATOM 2281 N N . SER A 1 288 ? -2.115 12.818 -12.545 1.00 59.75 288 SER A N 1
ATOM 2282 C CA . SER A 1 288 ? -1.711 12.861 -11.135 1.00 59.75 288 SER A CA 1
ATOM 2283 C C . SER A 1 288 ? -2.380 14.024 -10.400 1.00 59.75 288 SER A C 1
ATOM 2285 O O . SER A 1 288 ? -2.943 13.822 -9.328 1.00 59.75 288 SER A O 1
ATOM 2287 N N . LEU A 1 289 ? -2.379 15.228 -10.986 1.00 69.62 289 LEU A N 1
ATOM 2288 C CA . LEU A 1 289 ? -3.044 16.400 -10.410 1.00 69.62 289 LEU A CA 1
ATOM 2289 C C . LEU A 1 289 ? -4.555 16.179 -10.272 1.00 69.62 289 LEU A C 1
ATOM 2291 O O . LEU A 1 289 ? -5.108 16.415 -9.203 1.00 69.62 289 LEU A O 1
ATOM 2295 N N . LEU A 1 290 ? -5.210 15.691 -11.328 1.00 78.06 290 LEU A N 1
ATOM 2296 C CA . LEU A 1 290 ? -6.641 15.390 -11.329 1.00 78.06 290 LEU A CA 1
ATOM 2297 C C . LEU A 1 290 ? -6.989 14.366 -10.246 1.00 78.06 290 LEU A C 1
ATOM 2299 O O . LEU A 1 290 ? -7.952 14.561 -9.515 1.00 78.06 290 LEU A O 1
ATOM 2303 N N . PHE A 1 291 ? -6.191 13.306 -10.113 1.00 74.56 291 PHE A N 1
ATOM 2304 C CA . PHE A 1 291 ? -6.374 12.297 -9.077 1.00 74.56 291 PHE A CA 1
ATOM 2305 C C . PHE A 1 291 ? -6.293 12.903 -7.670 1.00 74.56 291 PHE A C 1
ATOM 2307 O O . PHE A 1 291 ? -7.187 12.660 -6.867 1.00 74.56 291 PHE A O 1
ATOM 2314 N N . PHE A 1 292 ? -5.280 13.728 -7.375 1.00 72.94 292 PHE A N 1
ATOM 2315 C CA . PHE A 1 292 ? -5.168 14.384 -6.066 1.00 72.94 292 PHE A CA 1
ATOM 2316 C C . PHE A 1 292 ? -6.310 15.368 -5.800 1.00 72.94 292 PHE A C 1
ATOM 2318 O O . PHE A 1 292 ? -6.832 15.396 -4.690 1.00 72.94 292 PHE A O 1
ATOM 2325 N N . VAL A 1 293 ? -6.737 16.138 -6.804 1.00 82.25 293 VAL A N 1
ATOM 2326 C CA . VAL A 1 293 ? -7.884 17.052 -6.677 1.00 82.25 293 VAL A CA 1
ATOM 2327 C C . VAL A 1 293 ? -9.173 16.278 -6.408 1.00 82.25 293 VAL A C 1
ATOM 2329 O O . VAL A 1 293 ? -9.926 16.656 -5.518 1.00 82.25 293 VAL A O 1
ATOM 2332 N N . LEU A 1 294 ? -9.414 15.177 -7.124 1.00 81.19 294 LEU A N 1
ATOM 2333 C CA . LEU A 1 294 ? -10.574 14.314 -6.894 1.00 81.19 294 LEU A CA 1
ATOM 2334 C C . LEU A 1 294 ? -10.514 13.623 -5.532 1.00 81.19 294 LEU A C 1
ATOM 2336 O O . LEU A 1 294 ? -11.539 13.517 -4.875 1.00 81.19 294 LEU A O 1
ATOM 2340 N N . LEU A 1 295 ? -9.332 13.189 -5.093 1.00 72.25 295 LEU A N 1
ATOM 2341 C CA . LEU A 1 295 ? -9.131 12.583 -3.780 1.00 72.25 295 LEU A CA 1
ATOM 2342 C C . LEU A 1 295 ? -9.454 13.587 -2.665 1.00 72.25 295 LEU A C 1
ATOM 2344 O O . LEU A 1 295 ? -10.244 13.282 -1.779 1.00 72.25 295 LEU A O 1
ATOM 2348 N N . ILE A 1 296 ? -8.898 14.801 -2.736 1.00 76.69 296 ILE A N 1
ATOM 2349 C CA . ILE A 1 296 ? -9.177 15.876 -1.771 1.00 76.69 296 ILE A CA 1
ATOM 2350 C C . ILE A 1 296 ? -10.657 16.269 -1.825 1.00 76.69 296 ILE A C 1
ATOM 2352 O O . ILE A 1 296 ? -11.289 16.404 -0.784 1.00 76.69 296 ILE A O 1
ATOM 2356 N N . GLY A 1 297 ? -11.227 16.406 -3.025 1.00 83.31 297 GLY A N 1
ATOM 2357 C CA . GLY A 1 297 ? -12.645 16.705 -3.214 1.00 83.31 297 GLY A CA 1
ATOM 2358 C C . GLY A 1 297 ? -13.557 15.621 -2.642 1.00 83.31 297 GLY A C 1
ATOM 2359 O O . GLY A 1 297 ? -14.561 15.942 -2.020 1.00 83.31 297 GLY A O 1
ATOM 2360 N N . PHE A 1 298 ? -13.190 14.348 -2.784 1.00 78.94 298 PHE A N 1
ATOM 2361 C CA . PHE A 1 298 ? -13.911 13.221 -2.199 1.00 78.94 298 PHE A CA 1
ATOM 2362 C C . PHE A 1 298 ? -13.930 13.296 -0.668 1.00 78.94 298 PHE A C 1
ATOM 2364 O O . PHE A 1 298 ? -15.003 13.197 -0.079 1.00 78.94 298 PHE A O 1
ATOM 2371 N N . PHE A 1 299 ? -12.783 13.547 -0.027 1.00 72.75 299 PHE A N 1
ATOM 2372 C CA . PHE A 1 299 ? -12.728 13.732 1.429 1.00 72.75 299 PHE A CA 1
ATOM 2373 C C . PHE A 1 299 ? -13.509 14.975 1.886 1.00 72.75 299 PHE A C 1
ATOM 2375 O O . PHE A 1 299 ? -14.308 14.883 2.815 1.00 72.75 299 PHE A O 1
ATOM 2382 N N . ALA A 1 300 ? -13.396 16.092 1.159 1.00 74.62 300 ALA A N 1
ATOM 2383 C CA . ALA A 1 300 ? -14.125 17.323 1.462 1.00 74.62 300 ALA A CA 1
ATOM 2384 C C . ALA A 1 300 ? -15.655 17.173 1.332 1.00 74.62 300 ALA A C 1
ATOM 2386 O O . ALA A 1 300 ? -16.392 17.703 2.159 1.00 74.62 300 ALA A O 1
ATOM 2387 N N . ILE A 1 301 ? -16.145 16.437 0.324 1.00 81.25 301 ILE A N 1
ATOM 2388 C CA . ILE A 1 301 ? -17.580 16.140 0.146 1.00 81.25 301 ILE A CA 1
ATOM 2389 C C . ILE A 1 301 ? -18.097 15.244 1.275 1.00 81.25 301 ILE A C 1
ATOM 2391 O O . ILE A 1 301 ? -19.231 15.410 1.719 1.00 81.25 301 ILE A O 1
ATOM 2395 N N . LEU A 1 302 ? -17.270 14.314 1.754 1.00 68.19 302 LEU A N 1
ATOM 2396 C CA . LEU A 1 302 ? -17.608 13.447 2.881 1.00 68.19 302 LEU A CA 1
ATOM 2397 C C . LEU A 1 302 ? -17.530 14.156 4.242 1.00 68.19 302 LEU A C 1
ATOM 2399 O O . LEU A 1 302 ? -17.925 13.566 5.245 1.00 68.19 302 LEU A O 1
ATOM 2403 N N . GLY A 1 303 ? -17.071 15.412 4.290 1.00 46.72 303 GLY A N 1
ATOM 2404 C CA . GLY A 1 303 ? -16.970 16.189 5.527 1.00 46.72 303 GLY A CA 1
ATOM 2405 C C . GLY A 1 303 ? -15.903 15.671 6.496 1.00 46.72 303 GLY A C 1
ATOM 2406 O O . GLY A 1 303 ? -16.041 15.878 7.705 1.00 46.72 303 GLY A O 1
ATOM 2407 N N . ILE A 1 304 ? -14.883 14.988 5.963 1.00 47.91 304 ILE A N 1
ATOM 2408 C CA . ILE A 1 304 ? -13.686 14.496 6.667 1.00 47.91 304 ILE A CA 1
ATOM 2409 C C . ILE A 1 304 ? -12.557 15.506 6.463 1.00 47.91 304 ILE A C 1
ATOM 2411 O O . ILE A 1 304 ? -11.909 15.861 7.471 1.00 47.91 304 ILE A O 1
#

Sequence (304 aa):
MANTDRPPDPTASPKPVPWWHFHRRLYNWVLHWADTPYGTPALLALSFTESSFFPIPPDVLLMALGIARPRRSLYYALLCSVASVLGGLFGYFIGYALWNPVGAPILRSLHLLTPASQEVLVQGVEGRMVVVSAPQGVTLHASKWSEWLGLAEPAPGGHEAMMRVHRDLLHRERAATTPPIGESSYEVQQTTAPLAVDEPAYLMTDTYHQARALYEKHDFWIVFAAAFTPIPYKVFTILSGLMQMQLVPFLFASAIGRSTRFFLVGALIFAFGKPVRRFIDRYFNLISLLFFVLLIGFFAILGI

Mean predicted aligned error: 13.27 Å

Secondary structure (DSSP, 8-state):
-----PPPPTTPPPPPPPTT-HHHHHHHHHHHGGGSTTHHHHHHHHHHHHHHT----HHHHHHHHHHHSGGGHHHHHHHHHHHHHHHHHHHHHHHHHHIIIIIHHHHHHTT-S---EEEEEEEEEETTEEEEEPPTT------HHHHHTTSEEE-TT--TTEEEEEGGGEESS--SS---TT-TT-------SPPPTT-EEEEE--HHHHHHHHHHHHHHHHHHHHHHSSS-HHHHHHHHHHTT--HHHHHHHHHHHHHHHHHHHHHHHHHH-HHHHHHHHHHHHHHHHHHHHHHHHHHHHTT-